Protein 5GLX (pdb70)

CATH classification: 2.40.40.10

Organism: Thermothielavioides terrestris (strain ATCC 38088 / NRRL 8126) (NCBI:txid578455)

Sequence (217 aa):
AEFASGSGQSTRYWDCCKPSCAWPGKAAVSQPVYACDANFQRLSDFNVQSGCNGGSAYSCADQTPWAVNDNLAYGFAATSIAGGSESSWCCACYALTFTSGPVAGKTMVVQSTSTGGDLGSNQFDIAMPGGGVGIFNGCSSQFGGLPGAQYGGISSRDQCDSFPAPLKPGCQWRFDWFQNADNPTFTFQQVQCPAEIVARSGCKRNDDSSFPVFTPS

Nearest PDB structures (foldseek):
  5gm9-assembly1_A  TM=9.900E-01  e=5.721E-46  Thermothielavioides terrestris NRRL 8126
  6mvi-assembly1_A  TM=9.821E-01  e=1.520E-41  Neurospora crassa OR74A
  1oa9-assembly1_A  TM=9.760E-01  e=6.007E-40  Melanocarpus albomyces
  4eng-assembly1_A  TM=9.854E-01  e=1.888E-39  Mycothermus thermophilus
  3eng-assembly1_A  TM=9.739E-01  e=3.249E-39  Mycothermus thermophilus

Solvent-accessible surface area: 9010 Å² total; per-residue (Å²): 134,138,111,38,81,31,77,18,56,1,30,40,38,6,25,0,21,11,10,23,3,0,64,60,84,64,20,63,33,72,45,17,0,49,3,2,41,40,123,31,123,107,35,108,78,42,94,30,114,7,5,41,119,80,23,65,0,10,12,0,12,63,6,14,6,69,53,60,54,115,66,5,0,18,0,2,0,4,10,2,104,80,49,26,66,35,63,59,13,1,0,0,0,10,10,0,53,3,77,41,46,77,0,55,49,31,8,0,0,0,0,0,6,11,27,17,69,142,20,37,71,52,39,7,24,0,6,1,0,2,0,6,19,14,127,116,74,2,0,61,70,13,58,65,23,26,59,41,62,95,153,19,10,3,96,42,102,94,51,0,99,86,12,40,71,67,0,77,83,0,0,33,13,5,35,70,21,2,84,60,2,107,56,1,53,2,62,15,100,8,3,53,12,14,80,88,0,30,68,88,0,15,0,84,16,104,56,3,99,72,12,55,115,38,89,96,116

Radius of gyration: 15.67 Å; Cα contacts (8 Å, |Δi|>4): 562; cha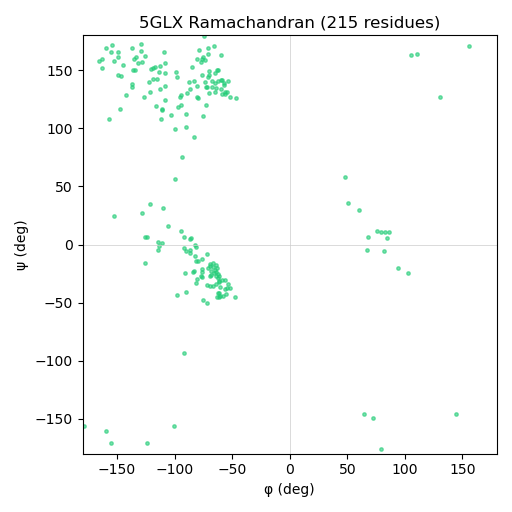ins: 1; bounding box: 39×38×38 Å

B-factor: mean 17.2, std 7.64, range [8.71, 62.22]

Foldseek 3Di:
DLKDWWKEWEAAAAQFWDAPQLAPPQAQKPHGFWWAFLLLHTDPDSPFDILLVVTGTTHHLLQFKDDPDLQEIEHAWAAEVLQDGSHSAAQWKKWWQFCDFPNHRGIYIYHHRHYDHPADNRYIHTYAVQQASAPGRSVCRSPNGAAAHNHRGDDDLVSLVVDSVSRSVRNNCCCPSVVVGHTTMTIMITAQDDPVNCVNGVIHHPCRVVGHDDDGD

Secondary structure (DSSP, 8-state):
--S-EEEEEEEEE---BPPGGGSTTSSSBSSPPP-B-TTSPBPS-S-PPBGGGTSSBB--TTSS-EESSSSEEEEEEEEESTT--HHHHTT-EEEEEE-SSTTTT-EEEEEEEEEETT--TTEEEEE-TTS--TT--HHHHHHS---SBTTTB-S-GGGGGGS-GGGHHHHHHHHTTTTT--S-EEEEEEEPPPHHHHHHH---BTTGGGSPPP---

Structure (mmCIF, N/CA/C/O backbone):
data_5GLX
#
_entry.id   5GLX
#
_cell.length_a   36.283
_cell.length_b   58.868
_cell.length_c   38.380
_cell.angle_alpha   90.000
_cell.angle_beta   115.010
_cell.angle_gamma   90.000
#
_symmetry.space_group_name_H-M   'P 1 21 1'
#
loop_
_entity.id
_entity.type
_entity.pdbx_description
1 polymer 'Glycoside hydrolase family 45 protein'
2 water water
#
loop_
_atom_site.group_PDB
_atom_site.id
_atom_site.type_symbol
_atom_site.label_atom_id
_atom_site.label_alt_id
_atom_site.label_comp_id
_atom_site.label_asym_id
_atom_site.label_entity_id
_atom_site.label_seq_id
_atom_site.pdbx_PDB_ins_code
_atom_site.Cartn_x
_atom_site.Cartn_y
_atom_site.Cartn_z
_atom_site.occupancy
_atom_site.B_iso_or_equiv
_atom_site.auth_seq_id
_atom_site.auth_comp_id
_atom_site.auth_asym_id
_atom_site.auth_atom_id
_atom_site.pdbx_PDB_model_num
ATOM 1 N N . ALA A 1 1 ? 8.123 23.327 2.932 1.00 33.45 -2 ALA A N 1
ATOM 2 C CA . ALA A 1 1 ? 6.859 22.970 3.679 1.00 35.78 -2 ALA A CA 1
ATOM 3 C C . ALA A 1 1 ? 6.804 21.470 4.038 1.00 32.66 -2 ALA A C 1
ATOM 4 O O . ALA A 1 1 ? 7.208 20.638 3.247 1.00 33.37 -2 ALA A O 1
ATOM 6 N N . GLU A 1 2 ? 6.194 21.119 5.170 1.00 27.69 -1 GLU A N 1
ATOM 7 C CA . GLU A 1 2 ? 6.177 19.723 5.616 1.00 26.52 -1 GLU A CA 1
ATOM 8 C C . GLU A 1 2 ? 5.153 18.913 4.793 1.00 22.59 -1 GLU A C 1
ATOM 9 O O . GLU A 1 2 ? 5.338 17.700 4.571 1.00 27.20 -1 GLU A O 1
ATOM 15 N N . PHE A 1 3 ? 4.169 19.626 4.226 1.00 18.45 0 PHE A N 1
ATOM 16 C CA . PHE A 1 3 ? 3.059 19.003 3.484 1.00 18.99 0 PHE A CA 1
ATOM 17 C C . PHE A 1 3 ? 3.214 19.261 1.999 1.00 18.79 0 PHE A C 1
ATOM 18 O O . PHE A 1 3 ? 3.167 20.404 1.577 1.00 23.24 0 PHE A O 1
ATOM 26 N N . ALA A 1 4 ? 3.228 18.210 1.196 1.00 15.50 1 ALA A N 1
ATOM 27 C CA . ALA A 1 4 ? 3.220 18.363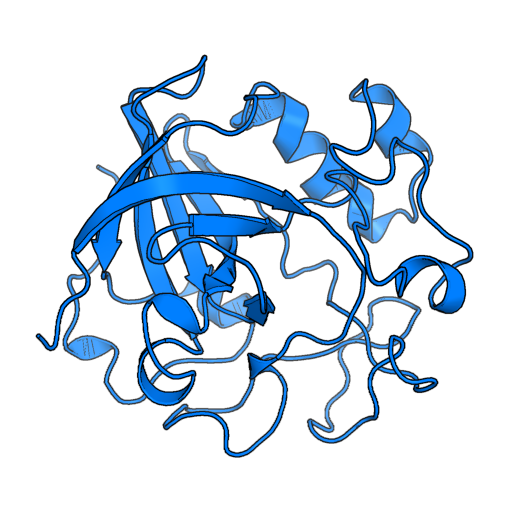 -0.259 1.00 15.10 1 ALA A CA 1
ATOM 28 C C . ALA A 1 4 ? 1.790 18.570 -0.749 1.00 14.64 1 ALA A C 1
ATOM 29 O O . ALA A 1 4 ? 0.840 17.941 -0.254 1.00 14.92 1 ALA A O 1
ATOM 31 N N . SER A 1 5 ? 1.617 19.459 -1.727 1.00 13.90 2 SER A N 1
ATOM 32 C CA . SER A 1 5 ? 0.285 19.812 -2.201 1.00 15.86 2 SER A CA 1
ATOM 33 C C . SER A 1 5 ? 0.440 20.480 -3.545 1.00 15.62 2 SER A C 1
ATOM 34 O O . SER A 1 5 ? 1.476 21.130 -3.801 1.00 15.71 2 SER A O 1
ATOM 37 N N . GLY A 1 6 ? -0.585 20.368 -4.381 1.00 12.34 3 GLY A N 1
ATOM 38 C CA . GLY A 1 6 ? -0.687 21.209 -5.566 1.00 13.52 3 GLY A CA 1
ATOM 39 C C . GLY A 1 6 ? -1.296 20.478 -6.716 1.00 13.54 3 GLY A C 1
ATOM 40 O O . GLY A 1 6 ? -2.212 19.683 -6.528 1.00 13.69 3 GLY A O 1
ATOM 41 N N . SER A 1 7 ? -0.833 20.811 -7.924 1.00 12.86 4 SER A N 1
ATOM 42 C CA . SER A 1 7 ? -1.335 20.226 -9.156 1.00 13.29 4 SER A CA 1
ATOM 43 C C . SER A 1 7 ? -0.189 19.477 -9.811 1.00 12.85 4 SER A C 1
ATOM 44 O O . SER A 1 7 ? 0.964 19.884 -9.713 1.00 13.68 4 SER A O 1
ATOM 47 N N . GLY A 1 8 ? -0.510 18.456 -10.584 1.00 11.51 5 GLY A N 1
ATOM 48 C CA . GLY A 1 8 ? 0.499 17.684 -11.276 1.00 12.64 5 GLY A CA 1
ATOM 49 C C . GLY A 1 8 ? -0.066 16.914 -12.435 1.00 11.01 5 GLY A C 1
ATOM 50 O O . GLY A 1 8 ? -1.183 17.122 -12.871 1.00 10.69 5 GLY A O 1
ATOM 51 N N . GLN A 1 9 ? 0.688 15.915 -12.831 1.00 10.91 6 GLN A N 1
ATOM 52 C CA . GLN A 1 9 ? 0.344 15.091 -13.962 1.00 11.91 6 GLN A CA 1
ATOM 53 C C . GLN A 1 9 ? 0.888 13.687 -13.707 1.00 12.30 6 GLN A C 1
ATOM 54 O O . GLN A 1 9 ? 1.891 13.506 -13.034 1.00 10.75 6 GLN A O 1
ATOM 60 N N . SER A 1 10 ? 0.147 12.692 -14.179 1.00 11.49 7 SER A N 1
ATOM 61 C CA . SER A 1 10 ? 0.549 11.296 -14.028 1.00 11.00 7 SER A CA 1
ATOM 62 C C . SER A 1 10 ? 0.988 10.720 -15.339 1.00 12.77 7 SER A C 1
ATOM 63 O O . SER A 1 10 ? 0.442 11.045 -16.399 1.00 11.88 7 SER A O 1
ATOM 66 N N . THR A 1 11 ? 1.934 9.798 -15.265 1.00 11.91 8 THR A N 1
ATOM 67 C CA . THR A 1 11 ? 2.216 8.896 -16.362 1.00 12.10 8 THR A CA 1
ATOM 68 C C . THR A 1 11 ? 2.094 7.462 -15.864 1.00 11.90 8 THR A C 1
ATOM 69 O O . THR A 1 11 ? 1.557 7.217 -14.755 1.00 11.14 8 THR A O 1
ATOM 73 N N . ARG A 1 12 ? 2.507 6.493 -16.679 1.00 10.80 9 ARG A N 1
ATOM 74 C CA . ARG A 1 12 ? 2.397 5.095 -16.304 1.00 9.85 9 ARG A CA 1
ATOM 75 C C . ARG A 1 12 ? 3.667 4.351 -16.644 1.00 11.49 9 ARG A C 1
ATOM 76 O O . ARG A 1 12 ? 4.307 4.664 -17.649 1.00 11.31 9 ARG A O 1
ATOM 84 N N . TYR A 1 13 ? 3.995 3.308 -15.874 1.00 9.95 10 TYR A N 1
ATOM 85 C CA . TYR A 1 13 ? 5.205 2.525 -16.157 1.00 10.63 10 TYR A CA 1
ATOM 86 C C . TYR A 1 13 ? 5.165 1.196 -15.463 1.00 10.15 10 TYR A C 1
ATOM 87 O O . TYR A 1 13 ? 4.481 1.006 -14.451 1.00 10.32 10 TYR A O 1
ATOM 96 N N . TRP A 1 14 ? 5.970 0.275 -15.985 1.00 10.30 11 TRP A N 1
ATOM 97 C CA . TRP A 1 14 ? 6.395 -0.888 -15.208 1.00 9.39 11 TRP A CA 1
ATOM 98 C C . TRP A 1 14 ? 7.676 -1.373 -15.851 1.00 10.15 11 TRP A C 1
ATOM 99 O O . TRP A 1 14 ? 7.643 -1.891 -16.965 1.00 11.64 11 TRP A O 1
ATOM 110 N N . ASP A 1 15 ? 8.797 -1.155 -15.158 1.00 10.61 12 ASP A N 1
ATOM 111 C CA . ASP A 1 15 ? 10.114 -1.500 -15.704 1.00 11.71 12 ASP A CA 1
ATOM 112 C C . ASP A 1 15 ? 10.785 -2.646 -15.001 1.00 11.21 12 ASP A C 1
ATOM 113 O O . ASP A 1 15 ? 11.904 -3.016 -15.363 1.00 11.24 12 ASP A O 1
ATOM 118 N N . CYS A 1 16 ? 10.107 -3.216 -14.012 1.00 10.24 13 CYS A N 1
ATOM 119 C CA . CYS A 1 16 ? 10.599 -4.327 -13.200 1.00 10.97 13 CYS A CA 1
ATOM 120 C C . CYS A 1 16 ? 11.775 -4.046 -12.284 1.00 10.71 13 CYS A C 1
ATOM 121 O O . CYS A 1 16 ? 12.143 -4.890 -11.499 1.00 11.72 13 CYS A O 1
ATOM 124 N N . CYS A 1 17 ? 12.346 -2.859 -12.332 1.00 11.68 14 CYS A N 1
ATOM 125 C CA . CYS A 1 17 ? 13.483 -2.572 -11.505 1.00 12.34 14 CYS A CA 1
ATOM 126 C C . CYS A 1 17 ? 13.128 -2.599 -10.020 1.00 11.83 14 CYS A C 1
ATOM 127 O O . CYS A 1 17 ? 12.029 -2.215 -9.612 1.00 12.25 14 CYS A O 1
ATOM 130 N N . LYS A 1 18 ? 14.097 -3.005 -9.197 1.00 10.97 15 LYS A N 1
ATOM 131 C CA . LYS A 1 18 ? 13.988 -2.814 -7.754 1.00 10.93 15 LYS A CA 1
ATOM 132 C C . LYS A 1 18 ? 13.654 -1.334 -7.472 1.00 9.98 15 LYS A C 1
ATOM 133 O O . LYS A 1 18 ? 14.363 -0.438 -7.911 1.00 11.13 15 LYS A O 1
ATOM 139 N N . PRO A 1 19 ? 12.585 -1.084 -6.698 1.00 10.87 16 PRO A N 1
ATOM 140 C CA . PRO A 1 19 ? 12.255 0.318 -6.427 1.00 11.35 16 PRO A CA 1
ATOM 141 C C . PRO A 1 19 ? 13.361 1.029 -5.651 1.00 11.50 16 PRO A C 1
ATOM 142 O O . PRO A 1 19 ? 13.975 0.432 -4.762 1.00 10.88 16 PRO A O 1
ATOM 146 N N . SER A 1 20 ? 13.505 2.347 -5.854 1.00 10.83 17 SER A N 1
ATOM 147 C CA . SER A 1 20 ? 14.569 3.088 -5.156 1.00 12.12 17 SER A CA 1
ATOM 148 C C . SER A 1 20 ? 14.407 3.051 -3.632 1.00 10.98 17 SER A C 1
ATOM 149 O O . SER A 1 20 ? 15.410 3.018 -2.886 1.00 12.94 17 SER A O 1
ATOM 152 N N . CYS A 1 21 ? 13.168 3.006 -3.153 1.00 9.85 18 CYS A N 1
ATOM 153 C CA . CYS A 1 21 ? 12.902 3.037 -1.709 1.00 10.55 18 CYS A CA 1
ATOM 154 C C . CYS A 1 21 ? 12.948 1.658 -1.063 1.00 10.29 18 CYS A C 1
ATOM 155 O O . CYS A 1 21 ? 12.678 1.507 0.137 1.00 10.38 18 CYS A O 1
ATOM 158 N N . ALA A 1 22 ? 13.306 0.659 -1.867 1.00 10.10 19 ALA A N 1
ATOM 159 C CA . ALA A 1 22 ? 13.566 -0.695 -1.390 1.00 10.35 19 ALA A CA 1
ATOM 160 C C . ALA A 1 22 ? 14.984 -0.897 -0.825 1.00 10.94 19 ALA A C 1
ATOM 161 O O . ALA A 1 22 ? 15.312 -1.992 -0.338 1.00 11.47 19 ALA A O 1
ATOM 163 N N . TRP A 1 23 ? 15.804 0.150 -0.847 1.00 11.68 20 TRP A N 1
ATOM 164 C CA . TRP A 1 23 ? 17.166 0.088 -0.289 1.00 12.01 20 TRP A CA 1
ATOM 165 C C . TRP A 1 23 ? 17.198 0.677 1.105 1.00 12.18 20 TRP A C 1
ATOM 166 O O . TRP A 1 23 ? 16.468 1.610 1.400 1.00 13.87 20 TRP A O 1
ATOM 177 N N . PRO A 1 24 ? 18.085 0.145 1.963 1.00 12.82 21 PRO A N 1
ATOM 178 C CA . PRO A 1 24 ? 18.310 0.740 3.284 1.00 15.83 21 PRO A CA 1
ATOM 179 C C . PRO A 1 24 ? 18.854 2.169 3.236 1.00 16.36 21 PRO A C 1
ATOM 180 O O . PRO A 1 24 ? 19.555 2.569 2.303 1.00 16.29 21 PRO A O 1
ATOM 184 N N . GLY A 1 25 ? 18.522 2.953 4.243 1.00 16.97 22 GLY A N 1
ATOM 185 C CA . GLY A 1 25 ? 19.123 4.263 4.433 1.00 18.89 22 GLY A CA 1
ATOM 186 C C . GLY A 1 25 ? 18.593 5.400 3.583 1.00 20.59 22 GLY A C 1
ATOM 187 O O . GLY A 1 25 ? 19.166 6.501 3.589 1.00 23.46 22 GLY A O 1
ATOM 188 N N . LYS A 1 26 ? 17.487 5.189 2.885 1.00 17.94 23 LYS A N 1
ATOM 189 C CA . LYS A 1 26 ? 16.946 6.231 2.002 1.00 17.86 23 LYS A CA 1
ATOM 190 C C . LYS A 1 26 ? 16.121 7.256 2.797 1.00 20.67 23 LYS A C 1
ATOM 191 O O . LYS A 1 26 ? 16.032 8.419 2.408 1.00 21.31 23 LYS A O 1
ATOM 197 N N . ALA A 1 27 ? 15.450 6.810 3.859 1.00 15.75 24 ALA A N 1
ATOM 198 C CA . ALA A 1 27 ? 14.544 7.661 4.619 1.00 16.66 24 ALA A CA 1
ATOM 199 C C . ALA A 1 27 ? 14.347 7.057 6.013 1.00 14.85 24 ALA A C 1
ATOM 200 O O . ALA A 1 27 ? 14.670 5.888 6.229 1.00 15.14 24 ALA A O 1
ATOM 202 N N . ALA A 1 28 ? 13.730 7.840 6.899 1.00 13.95 25 ALA A N 1
ATOM 203 C CA . ALA A 1 28 ? 13.376 7.402 8.226 1.00 13.17 25 ALA A CA 1
ATOM 204 C C . ALA A 1 28 ? 12.052 6.636 8.163 1.00 13.06 25 ALA A C 1
ATOM 205 O O . ALA A 1 28 ? 10.967 7.220 8.188 1.00 12.85 25 ALA A O 1
ATOM 207 N N . VAL A 1 29 ? 12.176 5.321 8.012 1.00 12.33 26 VAL A N 1
ATOM 208 C CA . VAL A 1 29 ? 11.060 4.421 7.765 1.00 11.09 26 VAL A CA 1
ATOM 209 C C . VAL A 1 29 ? 11.158 3.198 8.673 1.00 13.24 26 VAL A C 1
ATOM 210 O O . VAL A 1 29 ? 12.265 2.843 9.175 1.00 13.72 26 VAL A O 1
ATOM 214 N N . SER A 1 30 ? 10.058 2.492 8.837 1.00 12.21 27 SER A N 1
ATOM 215 C CA . SER A 1 30 ? 10.044 1.269 9.640 1.00 12.22 27 SER A CA 1
ATOM 216 C C . SER A 1 30 ? 10.964 0.210 9.049 1.00 13.63 27 SER A C 1
ATOM 217 O O . SER A 1 30 ? 11.665 -0.501 9.770 1.00 13.73 27 SER A O 1
ATOM 220 N N . GLN A 1 31 ? 10.935 0.090 7.717 1.00 11.59 28 GLN A N 1
ATOM 221 C CA . GLN A 1 31 ? 11.798 -0.795 6.944 1.00 11.78 28 GLN A CA 1
ATOM 222 C C . GLN A 1 31 ? 11.656 -0.336 5.502 1.00 11.06 28 GLN A C 1
ATOM 223 O O . GLN A 1 31 ? 10.686 0.345 5.180 1.00 10.86 28 GLN A O 1
ATOM 229 N N . PRO A 1 32 ? 12.642 -0.650 4.661 1.00 10.61 29 PRO A N 1
ATOM 230 C CA . PRO A 1 32 ? 12.485 -0.285 3.243 1.00 10.94 29 PRO A CA 1
ATOM 231 C C . PRO A 1 32 ? 11.353 -1.059 2.587 1.00 10.66 29 PRO A C 1
ATOM 232 O O . PRO A 1 32 ? 10.842 -2.030 3.140 1.00 11.00 29 PRO A O 1
ATOM 236 N N . VAL A 1 33 ? 11.013 -0.662 1.369 1.00 10.02 30 VAL A N 1
ATOM 237 C CA . VAL A 1 33 ? 10.049 -1.385 0.555 1.00 9.57 30 VAL A CA 1
ATOM 238 C C . VAL A 1 33 ? 10.566 -2.803 0.248 1.00 10.14 30 VAL A C 1
ATOM 239 O O . VAL A 1 33 ? 11.748 -2.972 -0.054 1.00 10.60 30 VAL A O 1
ATOM 243 N N . TYR A 1 34 ? 9.695 -3.808 0.268 1.00 10.02 31 TYR A N 1
ATOM 244 C CA . TYR A 1 34 ? 10.079 -5.153 -0.168 1.00 10.60 31 TYR A CA 1
ATOM 245 C C . TYR A 1 34 ? 10.413 -5.172 -1.647 1.00 10.04 31 TYR A C 1
ATOM 246 O O . TYR A 1 34 ? 9.714 -4.574 -2.463 1.00 10.71 31 TYR A O 1
ATOM 255 N N . ALA A 1 35 ? 11.477 -5.900 -1.996 1.00 10.50 32 ALA A N 1
ATOM 256 C CA . ALA A 1 35 ? 11.720 -6.350 -3.361 1.00 10.46 32 ALA A CA 1
ATOM 257 C C . ALA A 1 35 ? 11.525 -7.837 -3.476 1.00 10.93 32 ALA A C 1
ATOM 258 O O . ALA A 1 35 ? 11.332 -8.518 -2.483 1.00 12.84 32 ALA A O 1
ATOM 260 N N . CYS A 1 36 ? 11.437 -8.287 -4.715 1.00 9.98 33 CYS A N 1
ATOM 261 C CA . CYS A 1 36 ? 11.092 -9.668 -5.037 1.00 11.34 33 CYS A CA 1
ATOM 262 C C . CYS A 1 36 ? 12.109 -10.296 -5.991 1.00 11.62 33 CYS A C 1
ATOM 263 O O . CYS A 1 36 ? 12.814 -9.596 -6.729 1.00 11.24 33 CYS A O 1
ATOM 266 N N . ASP A 1 37 ? 12.188 -11.610 -5.984 1.00 10.21 34 ASP A N 1
ATOM 267 C CA . ASP A 1 37 ? 12.954 -12.329 -6.985 1.00 11.58 34 ASP A CA 1
ATOM 268 C C . ASP A 1 37 ? 12.245 -12.354 -8.331 1.00 11.96 34 ASP A C 1
ATOM 269 O O . ASP A 1 37 ? 11.176 -11.802 -8.493 1.00 10.86 34 ASP A O 1
ATOM 274 N N . ALA A 1 38 ? 12.868 -12.984 -9.317 1.00 11.15 35 ALA A N 1
ATOM 275 C CA . ALA A 1 38 ? 12.307 -12.958 -10.639 1.00 10.39 35 ALA A CA 1
ATOM 276 C C . ALA A 1 38 ? 10.938 -13.653 -10.752 1.00 12.16 35 ALA A C 1
ATOM 277 O O . ALA A 1 38 ? 10.205 -13.405 -11.694 1.00 13.64 35 ALA A O 1
ATOM 279 N N . ASN A 1 39 ? 10.669 -14.573 -9.827 1.00 12.24 36 ASN A N 1
ATOM 280 C CA . ASN A 1 39 ? 9.381 -15.272 -9.731 1.00 12.99 36 ASN A CA 1
ATOM 281 C C . ASN A 1 39 ? 8.343 -14.497 -8.925 1.00 12.51 36 ASN A C 1
ATOM 282 O O . ASN A 1 39 ? 7.226 -15.001 -8.682 1.00 13.62 36 ASN A O 1
ATOM 287 N N . PHE A 1 40 ? 8.675 -13.271 -8.522 1.00 11.31 37 PHE A N 1
ATOM 288 C CA . PHE A 1 40 ? 7.773 -12.369 -7.781 1.00 11.49 37 PHE A CA 1
ATOM 289 C C . PHE A 1 40 ? 7.620 -12.749 -6.297 1.00 11.99 37 PHE A C 1
ATOM 290 O O . PHE A 1 40 ? 6.730 -12.246 -5.612 1.00 11.52 37 PHE A O 1
ATOM 298 N N . GLN A 1 41 ? 8.458 -13.653 -5.814 1.00 12.01 38 GLN A N 1
ATOM 299 C CA . GLN A 1 41 ? 8.485 -13.997 -4.389 1.00 11.70 38 GLN A CA 1
ATOM 300 C C . GLN A 1 41 ? 9.296 -12.949 -3.620 1.00 11.80 38 GLN A C 1
ATOM 301 O O . GLN A 1 41 ? 10.413 -12.605 -3.997 1.00 11.76 38 GLN A O 1
ATOM 307 N N . ARG A 1 42 ? 8.787 -12.533 -2.464 1.00 11.05 39 ARG A N 1
ATOM 308 C CA . ARG A 1 42 ? 9.427 -11.553 -1.616 1.00 13.01 39 ARG A CA 1
ATOM 309 C C . ARG A 1 42 ? 10.822 -11.988 -1.151 1.00 12.97 39 ARG A C 1
ATOM 310 O O . ARG A 1 42 ? 11.058 -13.174 -0.785 1.00 14.05 39 ARG A O 1
ATOM 318 N N . LEU A 1 43 ? 11.774 -11.081 -1.242 1.00 14.26 40 LEU A N 1
ATOM 319 C CA . LEU A 1 43 ? 13.119 -11.238 -0.674 1.00 15.61 40 LEU A CA 1
ATOM 320 C C . LEU A 1 43 ? 13.067 -10.730 0.783 1.00 18.32 40 LEU A C 1
ATOM 321 O O . LEU A 1 43 ? 12.483 -9.678 1.064 1.00 21.54 40 LEU A O 1
ATOM 326 N N . SER A 1 44 ? 13.741 -11.433 1.679 1.00 22.39 41 SER A N 1
ATOM 327 C CA . SER A 1 44 ? 13.815 -10.963 3.067 1.00 23.64 41 SER A CA 1
ATOM 328 C C . SER A 1 44 ? 14.952 -9.929 3.255 1.00 26.51 41 SER A C 1
ATOM 329 O O . SER A 1 44 ? 14.859 -9.060 4.132 1.00 31.20 41 SER A O 1
ATOM 332 N N . ASP A 1 45 ? 15.956 -9.979 2.370 1.00 21.27 42 ASP A N 1
ATOM 333 C CA . ASP A 1 45 ? 17.149 -9.118 2.392 1.00 22.93 42 ASP A CA 1
ATOM 334 C C . ASP A 1 45 ? 16.784 -7.828 1.613 1.00 20.90 42 ASP A C 1
ATOM 335 O O . ASP A 1 45 ? 16.073 -7.890 0.596 1.00 22.43 42 ASP A O 1
ATOM 340 N N . PHE A 1 46 ? 17.125 -6.667 2.166 1.00 17.01 43 PHE A N 1
ATOM 341 C CA . PHE A 1 46 ? 16.909 -5.386 1.482 1.00 15.11 43 PHE A CA 1
ATOM 342 C C . PHE A 1 46 ? 18.087 -4.904 0.660 1.00 14.16 43 PHE A C 1
ATOM 343 O O . PHE A 1 46 ? 17.995 -3.874 -0.012 1.00 15.60 43 PHE A O 1
ATOM 351 N N . ASN A 1 47 ? 19.199 -5.634 0.679 1.00 14.71 44 ASN A N 1
ATOM 352 C CA . ASN A 1 47 ? 20.403 -5.198 -0.017 1.00 17.73 44 ASN A CA 1
ATOM 353 C C . ASN A 1 47 ? 20.708 -5.958 -1.288 1.00 17.52 44 ASN A C 1
ATOM 354 O O . ASN A 1 47 ? 21.813 -5.903 -1.783 1.00 19.48 44 ASN A O 1
ATOM 359 N N . VAL A 1 48 ? 19.746 -6.697 -1.820 1.00 16.63 45 VAL A N 1
ATOM 360 C CA . VAL A 1 48 ? 19.999 -7.506 -3.020 1.00 14.76 45 VAL A CA 1
ATOM 361 C C . VAL A 1 48 ? 20.109 -6.564 -4.227 1.00 14.79 45 VAL A C 1
ATOM 362 O O . VAL A 1 48 ? 19.305 -5.630 -4.393 1.00 15.15 45 VAL A O 1
ATOM 366 N N . GLN A 1 49 ? 21.101 -6.794 -5.087 1.00 16.19 46 GLN A N 1
ATOM 367 C CA . GLN A 1 49 ? 21.306 -5.970 -6.267 1.00 15.94 46 GLN A CA 1
ATOM 368 C C . GLN A 1 49 ? 20.078 -5.982 -7.191 1.00 14.54 46 GLN A C 1
ATOM 369 O O . GLN A 1 49 ? 19.425 -7.021 -7.373 1.00 14.58 46 GLN A O 1
ATOM 375 N N . SER A 1 50 ? 19.788 -4.827 -7.766 1.00 13.78 47 SER A N 1
ATOM 376 C CA . SER A 1 50 ? 18.677 -4.670 -8.691 1.00 14.33 47 SER A CA 1
ATOM 377 C C . SER A 1 50 ? 18.900 -5.404 -9.973 1.00 16.90 47 SER A C 1
ATOM 378 O O . SER A 1 50 ? 19.979 -5.314 -10.568 1.00 15.93 47 SER A O 1
ATOM 381 N N . GLY A 1 51 ? 17.844 -6.008 -10.499 1.00 15.20 48 GLY A N 1
ATOM 382 C CA . GLY A 1 51 ? 17.899 -6.628 -11.803 1.00 17.84 48 GLY A CA 1
ATOM 383 C C . GLY A 1 51 ? 18.175 -5.666 -12.941 1.00 20.64 48 GLY A C 1
ATOM 384 O O . GLY A 1 51 ? 18.616 -6.100 -14.009 1.00 28.21 48 GLY A O 1
ATOM 385 N N . CYS A 1 52 ? 17.927 -4.372 -12.734 1.00 19.50 49 CYS A N 1
ATOM 386 C CA . CYS A 1 52 ? 18.264 -3.332 -13.732 1.00 22.09 49 CYS A CA 1
ATOM 387 C C . CYS A 1 52 ? 19.762 -3.002 -13.770 1.00 24.93 49 CYS A C 1
ATOM 388 O O . CYS A 1 52 ? 20.211 -2.285 -14.666 1.00 30.91 49 CYS A O 1
ATOM 391 N N . ASN A 1 53 ? 20.513 -3.473 -12.775 1.00 21.56 50 ASN A N 1
ATOM 392 C CA . ASN A 1 53 ? 21.994 -3.306 -12.740 1.00 26.20 50 ASN A CA 1
ATOM 393 C C . ASN A 1 53 ? 22.680 -4.656 -12.678 1.00 21.90 50 ASN A C 1
ATOM 394 O O . ASN A 1 53 ? 23.700 -4.820 -11.995 1.00 25.41 50 ASN A O 1
ATOM 399 N N . GLY A 1 54 ? 22.109 -5.652 -13.335 1.00 21.77 51 GLY A N 1
ATOM 400 C CA . GLY A 1 54 ? 22.741 -6.954 -13.422 1.00 20.76 51 GLY A CA 1
ATOM 401 C C . GLY A 1 54 ? 22.529 -7.873 -12.231 1.00 22.59 51 GLY A C 1
ATOM 402 O O . GLY A 1 54 ? 23.080 -8.969 -12.214 1.00 23.43 51 GLY A O 1
ATOM 403 N N . GLY A 1 55 ? 21.613 -7.512 -11.316 1.00 18.86 52 GLY A N 1
ATOM 404 C CA . GLY A 1 55 ? 21.308 -8.317 -10.143 1.00 18.46 52 GLY A CA 1
ATOM 405 C C . GLY A 1 55 ? 20.040 -9.161 -10.235 1.00 16.73 52 GLY A C 1
ATOM 406 O O . GLY A 1 55 ? 19.621 -9.530 -11.316 1.00 20.73 52 GLY A O 1
ATOM 407 N N . SER A 1 56 ? 19.488 -9.496 -9.074 1.00 14.84 53 SER A N 1
ATOM 408 C CA . SER A 1 56 ? 18.430 -10.506 -8.961 1.00 15.78 53 SER A CA 1
ATOM 409 C C . SER A 1 56 ? 17.157 -10.001 -8.241 1.00 12.55 53 SER A C 1
ATOM 410 O O . SER A 1 56 ? 16.232 -10.774 -8.008 1.00 13.75 53 SER A O 1
ATOM 413 N N . ALA A 1 57 ? 17.095 -8.701 -7.928 1.00 11.71 54 ALA A N 1
ATOM 414 C CA . ALA A 1 57 ? 15.946 -8.108 -7.225 1.00 11.69 54 ALA A CA 1
ATOM 415 C C . ALA A 1 57 ? 15.127 -7.221 -8.155 1.00 11.51 54 ALA A C 1
ATOM 416 O O . ALA A 1 57 ? 15.642 -6.383 -8.907 1.00 12.06 54 ALA A O 1
ATOM 418 N N . TYR A 1 58 ? 13.802 -7.368 -8.050 1.00 10.15 55 TYR A N 1
ATOM 419 C CA . TYR A 1 58 ? 12.839 -6.755 -8.963 1.00 10.27 55 TYR A CA 1
ATOM 420 C C . TYR A 1 58 ? 11.664 -6.180 -8.193 1.00 10.65 55 TYR A C 1
ATOM 421 O O . TYR A 1 58 ? 11.465 -6.473 -7.003 1.00 11.49 55 TYR A O 1
ATOM 430 N N . SER A 1 59 ? 10.826 -5.402 -8.877 1.00 10.18 56 SER A N 1
ATOM 431 C CA . SER A 1 59 ? 9.557 -4.957 -8.298 1.00 10.98 56 SER A CA 1
ATOM 432 C C . SER A 1 59 ? 8.576 -6.104 -8.095 1.00 11.55 56 SER A C 1
ATOM 433 O O . SER A 1 59 ? 8.402 -6.950 -8.970 1.00 12.87 56 SER A O 1
ATOM 436 N N . CYS A 1 60 ? 7.931 -6.123 -6.936 1.00 11.37 57 CYS A N 1
ATOM 437 C CA . CYS A 1 60 ? 6.939 -7.117 -6.565 1.00 11.77 57 CYS A CA 1
ATOM 438 C C . CYS A 1 60 ? 5.625 -6.919 -7.298 1.00 10.84 57 CYS A C 1
ATOM 439 O O . CYS A 1 60 ? 5.133 -5.794 -7.433 1.00 12.17 57 CYS A O 1
ATOM 442 N N . ALA A 1 61 ? 5.018 -8.026 -7.708 1.00 11.32 58 ALA A N 1
ATOM 443 C CA . ALA A 1 61 ? 3.713 -8.002 -8.337 1.00 11.72 58 ALA A CA 1
ATOM 444 C C . ALA A 1 61 ? 2.580 -7.596 -7.399 1.00 12.78 58 ALA A C 1
ATOM 445 O O . ALA A 1 61 ? 1.513 -7.190 -7.865 1.00 14.13 58 ALA A O 1
ATOM 447 N N . ASP A 1 62 ? 2.770 -7.757 -6.105 1.00 12.88 59 ASP A N 1
ATOM 448 C CA . ASP A 1 62 ? 1.749 -7.325 -5.137 1.00 14.05 59 ASP A CA 1
ATOM 449 C C . ASP A 1 62 ? 1.814 -5.819 -4.838 1.00 12.64 59 ASP A C 1
ATOM 450 O O . ASP A 1 62 ? 0.894 -5.273 -4.192 1.00 14.82 59 ASP A O 1
ATOM 455 N N . GLN A 1 63 ? 2.785 -5.118 -5.428 1.00 11.21 60 GLN A N 1
ATOM 456 C CA . GLN A 1 63 ? 2.863 -3.657 -5.387 1.00 11.00 60 GLN A CA 1
ATOM 457 C C . GLN A 1 63 ? 2.311 -3.102 -6.700 1.00 11.23 60 GLN A C 1
ATOM 458 O O . GLN A 1 63 ? 2.964 -2.381 -7.451 1.00 12.38 60 GLN A O 1
ATOM 464 N N . THR A 1 64 ? 1.066 -3.503 -6.955 1.00 11.07 61 THR A N 1
ATOM 465 C CA . THR A 1 64 ? 0.331 -3.116 -8.156 1.00 11.21 61 THR A CA 1
ATOM 466 C C . THR A 1 64 ? -0.975 -2.510 -7.736 1.00 10.76 61 THR A C 1
ATOM 467 O O . THR A 1 64 ? -1.421 -2.708 -6.616 1.00 12.33 61 THR A O 1
ATOM 471 N N . PRO A 1 65 ? -1.640 -1.761 -8.633 1.00 10.94 62 PRO A N 1
ATOM 472 C CA . PRO A 1 65 ? -2.799 -0.990 -8.213 1.00 10.02 62 PRO A CA 1
ATOM 473 C C . PRO A 1 65 ? -4.048 -1.856 -8.123 1.00 9.82 62 PRO A C 1
ATOM 474 O O . PRO A 1 65 ? -4.152 -2.907 -8.776 1.00 11.58 62 PRO A O 1
ATOM 478 N N . TRP A 1 66 ? -5.024 -1.381 -7.370 1.00 10.02 63 TRP A N 1
ATOM 479 C CA . TRP A 1 66 ? -6.314 -2.025 -7.324 1.00 11.21 63 TRP A CA 1
ATOM 480 C C . TRP A 1 66 ? -7.410 -1.045 -6.987 1.00 12.34 63 TRP A C 1
ATOM 481 O O . TRP A 1 66 ? -7.183 0.004 -6.391 1.00 11.38 63 TRP A O 1
ATOM 492 N N . ALA A 1 67 ? -8.630 -1.422 -7.371 1.00 12.13 64 ALA A N 1
ATOM 493 C CA . ALA A 1 67 ? -9.819 -0.661 -7.059 1.00 13.25 64 ALA A CA 1
ATOM 494 C C . ALA A 1 67 ? -10.262 -0.923 -5.647 1.00 12.64 64 ALA A C 1
ATOM 495 O O . ALA A 1 67 ? -10.481 -2.069 -5.270 1.00 15.13 64 ALA A O 1
ATOM 497 N N . VAL A 1 68 ? -10.420 0.133 -4.875 1.00 12.58 65 VAL A N 1
ATOM 498 C CA . VAL A 1 68 ? -10.921 0.038 -3.520 1.00 14.43 65 VAL A CA 1
ATOM 499 C C . VAL A 1 68 ? -12.432 0.169 -3.535 1.00 15.31 65 VAL A C 1
ATOM 500 O O . VAL A 1 68 ? -13.139 -0.501 -2.730 1.00 16.88 65 VAL A O 1
ATOM 504 N N . ASN A 1 69 ? -12.942 1.068 -4.351 1.00 13.39 66 ASN A N 1
ATOM 505 C CA . ASN A 1 69 ? -14.396 1.178 -4.586 1.00 14.54 66 ASN A CA 1
ATOM 506 C C . ASN A 1 69 ? -14.608 1.810 -5.954 1.00 15.57 66 ASN A C 1
ATOM 507 O O . ASN A 1 69 ? -13.680 1.873 -6.751 1.00 16.05 66 ASN A O 1
ATOM 512 N N . ASP A 1 70 ? -15.831 2.178 -6.296 1.00 14.27 67 ASP A N 1
ATOM 513 C CA . ASP A 1 70 ? -16.088 2.705 -7.608 1.00 15.52 67 ASP A CA 1
ATOM 514 C C . ASP A 1 70 ? -15.282 3.963 -7.945 1.00 15.89 67 ASP A C 1
ATOM 515 O O . ASP A 1 70 ? -15.065 4.270 -9.104 1.00 18.26 67 ASP A O 1
ATOM 520 N N . ASN A 1 71 ? -14.973 4.752 -6.935 1.00 13.39 68 ASN A N 1
ATOM 521 C CA . ASN A 1 71 ? -14.350 6.047 -7.140 1.00 15.28 68 ASN A CA 1
ATOM 522 C C . ASN A 1 71 ? -12.933 6.186 -6.602 1.00 14.44 68 ASN A C 1
ATOM 523 O O . ASN A 1 71 ? -12.326 7.255 -6.715 1.00 14.76 68 ASN A O 1
ATOM 528 N N . LEU A 1 72 ? -12.385 5.116 -6.043 1.00 11.76 69 LEU A N 1
ATOM 529 C CA . LEU A 1 72 ? -11.130 5.156 -5.289 1.00 12.08 69 LEU A CA 1
ATOM 530 C C . LEU A 1 72 ? -10.271 3.970 -5.681 1.00 11.97 69 LEU A C 1
ATOM 531 O O . LEU A 1 72 ? -10.736 2.818 -5.698 1.00 12.44 69 LEU A O 1
ATOM 536 N N . ALA A 1 73 ? -8.970 4.206 -5.898 1.00 11.36 70 ALA A N 1
ATOM 537 C CA . ALA A 1 73 ? -7.986 3.142 -6.122 1.00 10.78 70 ALA A CA 1
ATOM 538 C C . ALA A 1 73 ? -6.796 3.405 -5.220 1.00 11.03 70 ALA A C 1
ATOM 539 O O . ALA A 1 73 ? -6.531 4.557 -4.834 1.00 10.64 70 ALA A O 1
ATOM 541 N N . TYR A 1 74 ? -6.068 2.339 -4.925 1.00 10.07 71 TYR A N 1
ATOM 542 C CA . TYR A 1 74 ? -4.781 2.418 -4.215 1.00 9.81 71 TYR A CA 1
ATOM 543 C C . TYR A 1 74 ? -3.695 1.855 -5.104 1.00 9.64 71 TYR A C 1
ATOM 544 O O . TYR A 1 74 ? -3.931 0.956 -5.922 1.00 10.97 71 TYR A O 1
ATOM 553 N N . GLY A 1 75 ? -2.472 2.345 -4.926 1.00 9.63 72 GLY A N 1
ATOM 554 C CA . GLY A 1 75 ? -1.326 1.808 -5.630 1.00 9.39 72 GLY A CA 1
ATOM 555 C C . GLY A 1 75 ? -0.029 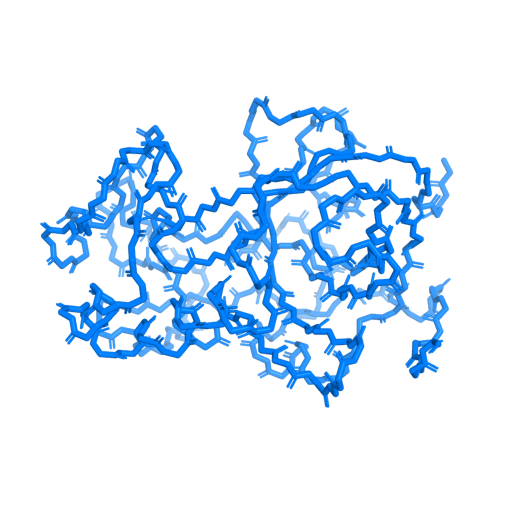2.473 -5.273 1.00 9.08 72 GLY A C 1
ATOM 556 O O . GLY A 1 75 ? 0.114 3.029 -4.175 1.00 9.32 72 GLY A O 1
ATOM 557 N N . PHE A 1 76 ? 0.895 2.373 -6.209 1.00 8.93 73 PHE A N 1
ATOM 558 C CA . PHE A 1 76 ? 2.309 2.697 -6.004 1.00 8.71 73 PHE A CA 1
ATOM 559 C C . PHE A 1 76 ? 2.802 3.532 -7.171 1.00 9.18 73 PHE A C 1
ATOM 560 O O . PHE A 1 76 ? 2.280 3.456 -8.289 1.00 10.75 73 PHE A O 1
ATOM 568 N N . ALA A 1 77 ? 3.776 4.388 -6.906 1.00 9.64 74 ALA A N 1
ATOM 569 C CA . ALA A 1 77 ? 4.299 5.301 -7.923 1.00 10.85 74 ALA A CA 1
ATOM 570 C C . ALA A 1 77 ? 5.762 5.621 -7.724 1.00 9.69 74 ALA A C 1
ATOM 571 O O . ALA A 1 77 ? 6.313 5.495 -6.608 1.00 10.94 74 ALA A O 1
ATOM 573 N N . ALA A 1 78 ? 6.361 6.106 -8.813 1.00 9.75 75 ALA A N 1
ATOM 574 C CA . ALA A 1 78 ? 7.643 6.787 -8.749 1.00 10.47 75 ALA A CA 1
ATOM 575 C C . ALA A 1 78 ? 7.398 8.273 -8.747 1.00 10.97 75 ALA A C 1
ATOM 576 O O . ALA A 1 78 ? 6.516 8.780 -9.467 1.00 11.60 75 ALA A O 1
ATOM 578 N N . THR A 1 79 ? 8.233 8.991 -7.996 1.00 11.58 76 THR A N 1
ATOM 579 C CA . THR A 1 79 ? 8.184 10.456 -7.955 1.00 12.79 76 THR A CA 1
ATOM 580 C C . THR A 1 79 ? 9.588 11.039 -8.206 1.00 12.24 76 THR A C 1
ATOM 581 O O . THR A 1 79 ? 10.569 10.313 -8.410 1.00 14.62 76 THR A O 1
ATOM 585 N N . SER A 1 80 ? 9.646 12.361 -8.351 1.00 13.52 77 SER A N 1
ATOM 586 C CA . SER A 1 80 ? 10.797 13.022 -8.923 1.00 16.56 77 SER A CA 1
ATOM 587 C C . SER A 1 80 ? 11.863 13.278 -7.885 1.00 19.25 77 SER A C 1
ATOM 588 O O . SER A 1 80 ? 11.543 13.669 -6.769 1.00 24.68 77 SER A O 1
ATOM 591 N N . ILE A 1 81 ? 13.110 13.346 -8.343 1.00 18.67 78 ILE A N 1
ATOM 592 C CA . ILE A 1 81 ? 14.181 13.974 -7.578 1.00 26.93 78 ILE A CA 1
ATOM 593 C C . ILE A 1 81 ? 14.064 15.497 -7.642 1.00 27.19 78 ILE A C 1
ATOM 594 O O . ILE A 1 81 ? 14.470 16.201 -6.705 1.00 29.45 78 ILE A O 1
ATOM 599 N N . ALA A 1 82 ? 13.485 16.010 -8.730 1.00 22.91 79 ALA A N 1
ATOM 600 C CA . ALA A 1 82 ? 13.268 17.458 -8.876 1.00 28.71 79 ALA A CA 1
ATOM 601 C C . ALA A 1 82 ? 12.363 18.054 -7.793 1.00 31.11 79 ALA A C 1
ATOM 602 O O . ALA A 1 82 ? 12.594 19.184 -7.336 1.00 31.99 79 ALA A O 1
ATOM 604 N N . GLY A 1 83 ? 11.349 17.302 -7.378 1.00 32.00 80 GLY A N 1
ATOM 605 C CA . GLY A 1 83 ? 10.349 17.794 -6.427 1.00 35.87 80 GLY A CA 1
ATOM 606 C C . GLY A 1 83 ? 10.722 17.617 -4.962 1.00 40.49 80 GLY A C 1
ATOM 607 O O . GLY A 1 83 ? 9.976 18.050 -4.081 1.00 43.52 80 GLY A O 1
ATOM 608 N N . GLY A 1 84 ? 11.853 16.962 -4.695 1.00 35.49 81 GLY A N 1
ATOM 609 C CA . GLY A 1 84 ? 12.396 16.848 -3.329 1.00 38.49 81 GLY A CA 1
ATOM 610 C C . GLY A 1 84 ? 13.291 15.625 -3.174 1.00 34.77 81 GLY A C 1
ATOM 611 O O . GLY A 1 84 ? 13.361 14.796 -4.069 1.00 30.62 81 GLY A O 1
ATOM 612 N N . SER A 1 85 ? 13.988 15.516 -2.044 1.00 33.74 82 SER A N 1
ATOM 613 C CA . SER A 1 85 ? 14.907 14.395 -1.813 1.00 38.44 82 SER A CA 1
ATOM 614 C C . SER A 1 85 ? 14.160 13.114 -1.450 1.00 31.69 82 SER A C 1
ATOM 615 O O . SER A 1 85 ? 13.034 13.152 -0.947 1.00 28.02 82 SER A O 1
ATOM 618 N N . GLU A 1 86 ? 14.797 11.969 -1.683 1.00 26.36 83 GLU A N 1
ATOM 619 C CA . GLU A 1 86 ? 14.214 10.706 -1.258 1.00 26.54 83 GLU A CA 1
ATOM 620 C C . GLU A 1 86 ? 13.906 10.639 0.238 1.00 23.65 83 GLU A C 1
ATOM 621 O O . GLU A 1 86 ? 12.935 10.008 0.621 1.00 21.71 83 GLU A O 1
ATOM 627 N N . SER A 1 87 ? 14.660 11.329 1.090 1.00 22.26 84 SER A N 1
ATOM 628 C CA . SER A 1 87 ? 14.317 11.337 2.515 1.00 24.06 84 SER A CA 1
ATOM 629 C C . SER A 1 87 ? 12.937 11.928 2.793 1.00 24.06 84 SER A C 1
ATOM 630 O O . SER A 1 87 ? 12.265 11.511 3.738 1.00 23.04 84 SER A O 1
ATOM 633 N N . SER A 1 88 ? 12.512 12.890 1.969 1.00 23.74 85 SER A N 1
ATOM 634 C CA . SER A 1 88 ? 11.249 13.571 2.151 1.00 26.10 85 SER A CA 1
ATOM 635 C C . SER A 1 88 ? 10.059 12.820 1.570 1.00 26.46 85 SER A C 1
ATOM 636 O O . SER A 1 88 ? 8.906 13.060 1.989 1.00 30.42 85 SER A O 1
ATOM 639 N N . TRP A 1 89 ? 10.299 11.930 0.602 1.00 18.83 86 TRP A N 1
ATOM 640 C CA . TRP A 1 89 ? 9.194 11.282 -0.023 1.00 19.51 86 TRP A CA 1
ATOM 641 C C . TRP A 1 89 ? 9.174 9.773 -0.061 1.00 14.62 86 TRP A C 1
ATOM 642 O O . TRP A 1 89 ? 8.104 9.241 -0.258 1.00 13.57 86 TRP A O 1
ATOM 653 N N . CYS A 1 90 ? 10.285 9.076 0.177 1.00 12.10 87 CYS A N 1
ATOM 654 C CA . CYS A 1 90 ? 10.200 7.623 0.139 1.00 12.88 87 CYS A CA 1
ATOM 655 C C . CYS A 1 90 ? 9.142 7.138 1.115 1.00 11.80 87 CYS A C 1
ATOM 656 O O . CYS A 1 90 ? 9.167 7.471 2.312 1.00 12.64 87 CYS A O 1
ATOM 659 N N . CYS A 1 91 ? 8.248 6.278 0.619 1.00 11.09 88 CYS A N 1
ATOM 660 C CA . CYS A 1 91 ? 7.174 5.684 1.383 1.00 10.14 88 CYS A CA 1
ATOM 661 C C . CYS A 1 91 ? 6.076 6.626 1.845 1.00 10.40 88 CYS A C 1
ATOM 662 O O . CYS A 1 91 ? 5.165 6.206 2.564 1.00 11.01 88 CYS A O 1
ATOM 665 N N . ALA A 1 92 ? 6.128 7.876 1.400 1.00 10.41 89 ALA A N 1
ATOM 666 C CA . ALA A 1 92 ? 5.011 8.793 1.644 1.00 10.68 89 ALA A CA 1
ATOM 667 C C . ALA A 1 92 ? 3.843 8.435 0.741 1.00 10.40 89 ALA A C 1
ATOM 668 O O . ALA A 1 92 ? 4.034 7.862 -0.345 1.00 10.85 89 ALA A O 1
ATOM 670 N N . CYS A 1 93 ? 2.650 8.861 1.133 1.00 10.30 90 CYS A N 1
ATOM 671 C CA . CYS A 1 93 ? 1.454 8.654 0.347 1.00 11.30 90 CYS A CA 1
ATOM 672 C C . CYS A 1 93 ? 0.801 9.981 -0.022 1.00 9.97 90 CYS A C 1
ATOM 673 O O . CYS A 1 93 ? 0.846 10.972 0.710 1.00 10.55 90 CYS A O 1
ATOM 676 N N . TYR A 1 94 ? 0.120 9.947 -1.164 1.00 10.03 91 TYR A N 1
ATOM 677 C CA . TYR A 1 94 ? -0.451 11.120 -1.805 1.00 10.20 91 TYR A CA 1
ATOM 678 C C . TYR A 1 94 ? -1.779 10.735 -2.395 1.00 10.39 91 TYR A C 1
ATOM 679 O O . TYR A 1 94 ? -1.884 9.743 -3.157 1.00 11.56 91 TYR A O 1
ATOM 688 N N . ALA A 1 95 ? -2.807 11.518 -2.074 1.00 10.18 92 ALA A N 1
ATOM 689 C CA . ALA A 1 95 ? -4.117 11.361 -2.677 1.00 9.90 92 ALA A CA 1
ATOM 690 C C . ALA A 1 95 ? -4.230 12.207 -3.928 1.00 10.42 92 ALA A C 1
ATOM 691 O O . ALA A 1 95 ? -4.147 13.452 -3.847 1.00 11.18 92 ALA A O 1
ATOM 693 N N . LEU A 1 96 ? -4.316 11.570 -5.080 1.00 10.32 93 LEU A N 1
ATOM 694 C CA . LEU A 1 96 ? -4.408 12.242 -6.385 1.00 10.40 93 LEU A CA 1
ATOM 695 C C . LEU A 1 96 ? -5.878 12.291 -6.768 1.00 12.25 93 LEU A C 1
ATOM 696 O O . LEU A 1 96 ? -6.517 11.240 -6.904 1.00 14.07 93 LEU A O 1
ATOM 701 N N . THR A 1 97 ? -6.428 13.477 -6.918 1.00 11.10 94 THR A N 1
ATOM 702 C CA . THR A 1 97 ? -7.785 13.616 -7.408 1.00 12.51 94 THR A CA 1
ATOM 703 C C . THR A 1 97 ? -7.689 14.047 -8.871 1.00 10.57 94 THR A C 1
ATOM 704 O O . THR A 1 97 ? -7.197 15.138 -9.197 1.00 11.31 94 THR A O 1
ATOM 708 N N . PHE A 1 98 ? -8.086 13.160 -9.775 1.00 11.33 95 PHE A N 1
ATOM 709 C CA . PHE A 1 98 ? -7.834 13.389 -11.192 1.00 11.42 95 PHE A CA 1
ATOM 710 C C . PHE A 1 98 ? -8.692 14.533 -11.741 1.00 12.22 95 PHE A C 1
ATOM 711 O O . PHE A 1 98 ? -9.860 14.715 -11.328 1.00 12.49 95 PHE A O 1
ATOM 719 N N . THR A 1 99 ? -8.098 15.261 -12.683 1.00 11.80 96 THR A N 1
ATOM 720 C CA . THR A 1 99 ? -8.739 16.459 -13.252 1.00 12.30 96 THR A CA 1
ATOM 721 C C . THR A 1 99 ? -8.864 16.397 -14.770 1.00 14.01 96 THR A C 1
ATOM 722 O O . THR A 1 99 ? -9.244 17.378 -15.410 1.00 16.83 96 THR A O 1
ATOM 726 N N . SER A 1 100 ? -8.525 15.269 -15.373 1.00 12.62 97 SER A N 1
ATOM 727 C CA . SER A 1 100 ? -8.711 15.077 -16.803 1.00 14.11 97 SER A CA 1
ATOM 728 C C . SER A 1 100 ? -8.972 13.628 -17.106 1.00 15.26 97 SER A C 1
ATOM 729 O O . SER A 1 100 ? -8.771 12.756 -16.259 1.00 14.13 97 SER A O 1
ATOM 732 N N . GLY A 1 101 ? -9.443 13.374 -18.328 1.00 16.45 98 GLY A N 1
ATOM 733 C CA . GLY A 1 101 ? -9.660 12.032 -18.772 1.00 17.16 98 GLY A CA 1
ATOM 734 C C . GLY A 1 101 ? -10.939 11.442 -18.238 1.00 15.63 98 GLY A C 1
ATOM 735 O O . GLY A 1 101 ? -11.703 12.098 -17.516 1.00 16.16 98 GLY A O 1
ATOM 736 N N . PRO A 1 102 ? -11.166 10.154 -18.554 1.00 16.91 99 PRO A N 1
ATOM 737 C CA . PRO A 1 102 ? -12.401 9.499 -18.124 1.00 16.97 99 PRO A CA 1
ATOM 738 C C . PRO A 1 102 ? -12.470 9.279 -16.609 1.00 17.14 99 PRO A C 1
ATOM 739 O O . PRO A 1 102 ? -13.562 9.071 -16.053 1.00 19.55 99 PRO A O 1
ATOM 743 N N . VAL A 1 103 ? -11.319 9.365 -15.948 1.00 14.83 100 VAL A N 1
ATOM 744 C CA . VAL A 1 103 ? -11.216 9.196 -14.499 1.00 15.66 100 VAL A CA 1
ATOM 745 C C . VAL A 1 103 ? -11.327 10.520 -13.715 1.00 12.24 100 VAL A C 1
ATOM 746 O O . VAL A 1 103 ? -11.184 10.534 -12.480 1.00 12.90 100 VAL A O 1
ATOM 750 N N . ALA A 1 104 ? -11.621 11.612 -14.405 1.00 12.13 101 ALA A N 1
ATOM 751 C CA . ALA A 1 104 ? -11.714 12.913 -13.743 1.00 12.69 101 ALA A CA 1
ATOM 752 C C . ALA A 1 104 ? -12.740 12.811 -12.629 1.00 12.40 101 ALA A C 1
ATOM 753 O O . ALA A 1 104 ? -13.853 12.319 -12.829 1.00 15.27 101 ALA A O 1
ATOM 755 N N . GLY A 1 105 ? -12.345 13.289 -11.456 1.00 11.98 102 GLY A N 1
ATOM 756 C CA . GLY A 1 105 ? -13.159 13.220 -10.259 1.00 12.63 102 GLY A CA 1
ATOM 757 C C . GLY A 1 105 ? -12.909 12.021 -9.361 1.00 13.70 102 GLY A C 1
ATOM 758 O O . GLY A 1 105 ? -13.261 12.064 -8.181 1.00 17.05 102 GLY A O 1
ATOM 759 N N . LYS A 1 106 ? -12.317 10.952 -9.902 1.00 13.32 103 LYS A N 1
ATOM 760 C CA . LYS A 1 106 ? -11.898 9.803 -9.103 1.00 12.59 103 LYS A CA 1
ATOM 761 C C . LYS A 1 106 ? -10.629 10.154 -8.337 1.00 11.62 103 LYS A C 1
ATOM 762 O O . LYS A 1 106 ? -9.924 11.120 -8.673 1.00 11.86 103 LYS A O 1
ATOM 768 N N . THR A 1 107 ? -10.353 9.376 -7.295 1.00 11.52 104 THR A N 1
ATOM 769 C CA . THR A 1 107 ? -9.190 9.575 -6.467 1.00 12.64 104 THR A CA 1
ATOM 770 C C . THR A 1 107 ? -8.364 8.294 -6.473 1.00 12.02 104 THR A C 1
ATOM 771 O O . THR A 1 107 ? -8.905 7.183 -6.394 1.00 11.65 104 THR A O 1
ATOM 775 N N . MET A 1 108 ? -7.053 8.450 -6.526 1.00 10.56 105 MET A N 1
ATOM 776 C CA . MET A 1 108 ? -6.112 7.348 -6.290 1.00 11.23 105 MET A CA 1
ATOM 777 C C . MET A 1 108 ? -5.112 7.727 -5.234 1.00 10.64 105 MET A C 1
ATOM 778 O O . MET A 1 108 ? -4.468 8.802 -5.360 1.00 11.85 105 MET A O 1
ATOM 783 N N . VAL A 1 109 ? -4.960 6.912 -4.194 1.00 9.61 106 VAL A N 1
ATOM 784 C CA . VAL A 1 109 ? -3.886 7.111 -3.221 1.00 9.68 106 VAL A CA 1
ATOM 785 C C . VAL A 1 109 ? -2.700 6.267 -3.604 1.00 9.89 106 VAL A C 1
ATOM 786 O O . VAL A 1 109 ? -2.839 5.042 -3.785 1.00 10.63 106 VAL A O 1
ATOM 790 N N . VAL A 1 110 ? -1.566 6.906 -3.843 1.00 9.88 107 VAL A N 1
ATOM 791 C CA . VAL A 1 110 ? -0.328 6.206 -4.209 1.00 10.08 107 VAL A CA 1
ATOM 792 C C . VAL A 1 110 ? 0.719 6.387 -3.138 1.00 10.48 107 VAL A C 1
ATOM 793 O O . VAL A 1 110 ? 0.863 7.499 -2.568 1.00 11.15 107 VAL A O 1
ATOM 797 N N . GLN A 1 111 ? 1.470 5.324 -2.904 1.00 8.87 108 GLN A N 1
ATOM 798 C CA . GLN A 1 111 ? 2.706 5.408 -2.133 1.00 9.06 108 GLN A CA 1
ATOM 799 C C . GLN A 1 111 ? 3.872 5.588 -3.069 1.00 9.48 108 GLN A C 1
ATOM 800 O O . GLN A 1 111 ? 4.032 4.811 -4.008 1.00 9.69 108 GLN A O 1
ATOM 806 N N . SER A 1 112 ? 4.712 6.579 -2.822 1.00 9.48 109 SER A N 1
ATOM 807 C CA . SER A 1 112 ? 5.946 6.753 -3.569 1.00 10.53 109 SER A CA 1
ATOM 808 C C . SER A 1 112 ? 6.949 5.727 -3.112 1.00 11.39 109 SER A C 1
ATOM 809 O O . SER A 1 112 ? 7.403 5.759 -1.957 1.00 14.81 109 SER A O 1
ATOM 812 N N . THR A 1 113 ? 7.253 4.773 -3.969 1.00 10.37 110 THR A N 1
ATOM 813 C CA . THR A 1 113 ? 8.217 3.741 -3.621 1.00 10.95 110 THR A CA 1
ATOM 814 C C . THR A 1 113 ? 9.457 3.820 -4.454 1.00 11.96 110 THR A C 1
ATOM 815 O O . THR A 1 113 ? 10.405 3.032 -4.225 1.00 10.79 110 THR A O 1
ATOM 819 N N . SER A 1 114 ? 9.521 4.766 -5.390 1.00 11.59 111 SER A N 1
ATOM 820 C CA . SER A 1 114 ? 10.681 4.816 -6.268 1.00 13.27 111 SER A CA 1
ATOM 821 C C . SER A 1 114 ? 10.887 6.206 -6.790 1.00 13.99 111 SER A C 1
ATOM 822 O O . SER A 1 114 ? 10.051 7.064 -6.603 1.00 13.48 111 SER A O 1
ATOM 825 N N . THR A 1 115 ? 12.025 6.401 -7.458 1.00 17.31 112 THR A N 1
ATOM 826 C CA . THR A 1 115 ? 12.410 7.685 -8.019 1.00 19.79 112 THR A CA 1
ATOM 827 C C . THR A 1 115 ? 12.543 7.552 -9.519 1.00 22.61 112 THR A C 1
ATOM 828 O O . THR A 1 115 ? 12.897 6.493 -10.057 1.00 23.57 112 THR A O 1
ATOM 832 N N . GLY A 1 116 ? 12.118 8.597 -10.212 1.00 21.86 113 GLY A N 1
ATOM 833 C CA . GLY A 1 116 ? 12.485 8.795 -11.581 1.00 23.25 113 GLY A CA 1
ATOM 834 C C . GLY A 1 116 ? 13.368 10.007 -11.683 1.00 21.03 113 GLY A C 1
ATOM 835 O O . GLY A 1 116 ? 13.094 11.068 -11.115 1.00 24.34 113 GLY A O 1
ATOM 836 N N . GLY A 1 117 ? 14.446 9.849 -12.424 1.00 25.74 114 GLY A N 1
ATOM 837 C CA . GLY A 1 117 ? 15.444 10.873 -12.487 1.00 25.67 114 GLY A CA 1
ATOM 838 C C . GLY A 1 117 ? 15.095 12.019 -13.416 1.00 24.31 114 GLY A C 1
ATOM 839 O O . GLY A 1 117 ? 15.740 13.055 -13.322 1.00 32.74 114 GLY A O 1
ATOM 840 N N . ASP A 1 118 ? 14.090 11.869 -14.282 1.00 20.44 115 ASP A N 1
ATOM 841 C CA . ASP A 1 118 ? 13.692 12.993 -15.159 1.00 19.74 115 ASP A CA 1
ATOM 842 C C . ASP A 1 118 ? 12.187 13.297 -15.109 1.00 18.91 115 ASP A C 1
ATOM 843 O O . ASP A 1 118 ? 11.654 14.014 -15.934 1.00 20.82 115 ASP A O 1
ATOM 848 N N . LEU A 1 119 ? 11.580 12.967 -13.985 1.00 15.58 116 LEU A N 1
ATOM 849 C CA . LEU A 1 119 ? 10.183 13.314 -13.746 1.00 13.80 116 LEU A CA 1
ATOM 850 C C . LEU A 1 119 ? 10.019 14.783 -13.396 1.00 13.67 116 LEU A C 1
ATOM 851 O O . LEU A 1 119 ? 10.867 15.379 -12.730 1.00 13.97 116 LEU A O 1
ATOM 856 N N . GLY A 1 120 ? 8.914 15.368 -13.824 1.00 11.74 117 GLY A N 1
ATOM 857 C CA . GLY A 1 120 ? 8.542 16.698 -13.374 1.00 11.99 117 GLY A CA 1
ATOM 858 C C . GLY A 1 120 ? 8.355 16.776 -11.873 1.00 11.68 117 GLY A C 1
ATOM 859 O O . GLY A 1 120 ? 8.195 15.763 -11.203 1.00 12.87 117 GLY A O 1
ATOM 860 N N . SER A 1 121 ? 8.362 17.986 -11.317 1.00 11.16 118 SER A N 1
ATOM 861 C CA . SER A 1 121 ? 8.413 18.151 -9.863 1.00 12.58 118 SER A CA 1
ATOM 862 C C . SER A 1 121 ? 7.244 17.451 -9.139 1.00 12.25 118 SER A C 1
ATOM 863 O O . SER A 1 121 ? 7.458 16.756 -8.134 1.00 14.67 118 SER A O 1
ATOM 866 N N . ASN A 1 122 ? 6.037 17.613 -9.691 1.00 10.81 119 ASN A N 1
ATOM 867 C CA . ASN A 1 122 ? 4.834 16.949 -9.179 1.00 12.61 119 ASN A CA 1
ATOM 868 C C . ASN A 1 122 ? 4.326 15.882 -10.112 1.00 11.25 119 ASN A C 1
ATOM 869 O O . ASN A 1 122 ? 3.118 15.706 -10.265 1.00 12.79 119 ASN A O 1
ATOM 874 N N . GLN A 1 123 ? 5.223 15.247 -10.830 1.00 10.84 120 GLN A N 1
ATOM 875 C CA . GLN A 1 123 ? 4.866 14.155 -11.734 1.00 10.90 120 GLN A CA 1
ATOM 876 C C . GLN A 1 123 ? 4.903 12.857 -10.983 1.00 12.08 120 GLN A C 1
ATOM 877 O O . GLN A 1 123 ? 5.878 12.568 -10.264 1.00 12.87 120 GLN A O 1
ATOM 883 N N . PHE A 1 124 ? 3.837 12.070 -11.110 1.00 10.56 121 PHE A N 1
ATOM 884 C CA . PHE A 1 124 ? 3.779 10.749 -10.498 1.00 11.16 121 PHE A CA 1
ATOM 885 C C . PHE A 1 124 ? 3.695 9.717 -11.615 1.00 11.81 121 PHE A C 1
ATOM 886 O O . PHE A 1 124 ? 2.757 9.727 -12.418 1.00 11.91 121 PHE A O 1
ATOM 894 N N . ASP A 1 125 ? 4.688 8.834 -11.678 1.00 11.09 122 ASP A N 1
ATOM 895 C CA . ASP A 1 125 ? 4.705 7.734 -12.636 1.00 10.64 122 ASP A CA 1
ATOM 896 C C . ASP A 1 125 ? 4.018 6.563 -11.930 1.00 10.26 122 ASP A C 1
ATOM 897 O O . ASP A 1 125 ? 4.622 5.921 -11.060 1.00 11.30 122 ASP A O 1
ATOM 902 N N . ILE A 1 126 ? 2.754 6.318 -12.252 1.00 9.49 123 ILE A N 1
ATOM 903 C CA . ILE A 1 126 ? 1.970 5.337 -11.528 1.00 9.73 123 ILE A CA 1
ATOM 904 C C . ILE A 1 126 ? 2.331 3.951 -12.061 1.00 10.32 123 ILE A C 1
ATOM 905 O O . ILE A 1 126 ? 2.375 3.724 -13.269 1.00 10.92 123 ILE A O 1
ATOM 910 N N . ALA A 1 127 ? 2.699 3.056 -11.147 1.00 10.59 124 ALA A N 1
ATOM 911 C CA . ALA A 1 127 ? 3.134 1.711 -11.517 1.00 10.66 124 ALA A CA 1
ATOM 912 C C . ALA A 1 127 ? 1.942 0.862 -11.971 1.00 11.86 124 ALA A C 1
ATOM 913 O O . ALA A 1 127 ? 0.983 0.653 -11.231 1.00 15.01 124 ALA A O 1
ATOM 915 N N . MET A 1 128 ? 2.011 0.397 -13.205 1.00 10.20 125 MET A N 1
ATOM 916 C CA . MET A 1 128 ? 0.935 -0.442 -13.782 1.00 12.48 125 MET A CA 1
ATOM 917 C C . MET A 1 128 ? 1.632 -1.395 -14.718 1.00 11.08 125 MET A C 1
ATOM 918 O O . MET A 1 128 ? 2.159 -0.930 -15.736 1.00 10.96 125 MET A O 1
ATOM 923 N N . PRO A 1 129 ? 1.582 -2.706 -14.460 1.00 10.55 126 PRO A N 1
ATOM 924 C CA . PRO A 1 129 ? 2.192 -3.631 -15.418 1.00 11.50 126 PRO A CA 1
ATOM 925 C C . PRO A 1 129 ? 1.652 -3.432 -16.821 1.00 10.80 126 PRO A C 1
ATOM 926 O O . PRO A 1 129 ? 0.443 -3.337 -17.001 1.00 11.72 126 PRO A O 1
ATOM 930 N N . GLY A 1 130 ? 2.544 -3.326 -17.809 1.00 11.14 127 GLY A N 1
ATOM 931 C CA . GLY A 1 130 ? 2.125 -3.025 -19.164 1.00 12.52 127 GLY A CA 1
ATOM 932 C C . GLY A 1 130 ? 1.944 -1.575 -19.485 1.00 13.89 127 GLY A C 1
ATOM 933 O O . GLY A 1 130 ? 1.450 -1.248 -20.561 1.00 15.22 127 GLY A O 1
ATOM 934 N N . GLY A 1 131 ? 2.283 -0.687 -18.562 1.00 12.10 128 GLY A N 1
ATOM 935 C CA . GLY A 1 131 ? 2.217 0.741 -18.798 1.00 12.91 128 GLY A CA 1
ATOM 936 C C . GLY A 1 131 ? 3.422 1.270 -19.552 1.00 13.28 128 GLY A C 1
ATOM 937 O O . GLY A 1 131 ? 3.414 2.439 -19.980 1.00 14.79 128 GLY A O 1
ATOM 938 N N . GLY A 1 132 ? 4.486 0.480 -19.646 1.00 13.24 129 GLY A N 1
ATOM 939 C CA . GLY A 1 132 ? 5.679 0.884 -20.416 1.00 13.37 129 GLY A CA 1
ATOM 940 C C . GLY A 1 132 ? 6.958 0.716 -19.636 1.00 13.78 129 GLY A C 1
ATOM 941 O O . GLY A 1 132 ? 7.084 1.234 -18.527 1.00 13.19 129 GLY A O 1
ATOM 942 N N . VAL A 1 133 ? 7.925 0.008 -20.220 1.00 13.33 130 VAL A N 1
ATOM 943 C CA . VAL A 1 133 ? 9.189 -0.266 -19.558 1.00 16.21 130 VAL A CA 1
ATOM 944 C C . VAL A 1 133 ? 10.119 0.943 -19.545 1.00 19.22 130 VAL A C 1
ATOM 945 O O . VAL A 1 133 ? 11.025 1.017 -18.701 1.00 24.58 130 VAL A O 1
ATOM 949 N N . GLY A 1 134 ? 9.897 1.891 -20.450 1.00 19.12 131 GLY A N 1
ATOM 950 C CA . GLY A 1 134 ? 10.695 3.123 -20.462 1.00 21.75 131 GLY A CA 1
ATOM 951 C C . GLY A 1 134 ? 12.152 2.859 -20.776 1.00 24.29 131 GLY A C 1
ATOM 952 O O . GLY A 1 134 ? 12.478 1.882 -21.438 1.00 26.05 131 GLY A O 1
ATOM 953 N N . ILE A 1 135 ? 13.013 3.663 -20.154 1.00 28.06 132 ILE A N 1
ATOM 954 C CA . ILE A 1 135 ? 14.455 3.686 -20.435 1.00 36.00 132 ILE A CA 1
ATOM 955 C C . ILE A 1 135 ? 15.201 2.460 -19.913 1.00 29.34 132 ILE A C 1
ATO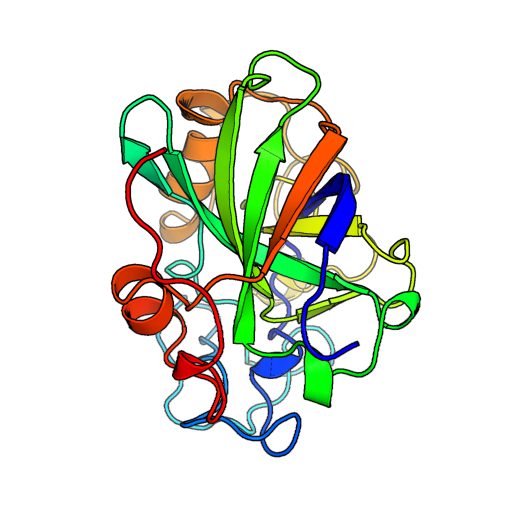M 956 O O . ILE A 1 135 ? 16.175 2.026 -20.520 1.00 32.48 132 ILE A O 1
ATOM 961 N N . PHE A 1 136 ? 14.779 1.917 -18.768 1.00 25.19 133 PHE A N 1
ATOM 962 C CA . PHE A 1 136 ? 15.513 0.818 -18.128 1.00 27.66 133 PHE A CA 1
ATOM 963 C C . PHE A 1 136 ? 14.673 -0.428 -18.206 1.00 31.91 133 PHE A C 1
ATOM 964 O O . PHE A 1 136 ? 13.714 -0.567 -17.452 1.00 40.93 133 PHE A O 1
ATOM 972 N N . ASN A 1 137 ? 15.061 -1.369 -19.049 1.00 31.39 134 ASN A N 1
ATOM 973 C CA . ASN A 1 137 ? 14.231 -2.549 -19.256 1.00 28.31 134 ASN A CA 1
ATOM 974 C C . ASN A 1 137 ? 14.676 -3.684 -18.332 1.00 25.30 134 ASN A C 1
ATOM 975 O O . ASN A 1 137 ? 15.322 -4.630 -18.758 1.00 28.48 134 ASN A O 1
ATOM 980 N N . GLY A 1 138 ? 14.334 -3.579 -17.048 1.00 20.89 135 GLY A N 1
ATOM 981 C CA . GLY A 1 138 ? 14.578 -4.639 -16.111 1.00 16.35 135 GLY A CA 1
ATOM 982 C C . GLY A 1 138 ? 13.766 -5.851 -16.444 1.00 13.16 135 GLY A C 1
ATOM 983 O O . GLY A 1 138 ? 14.083 -6.962 -16.012 1.00 14.06 135 GLY A O 1
ATOM 984 N N . CYS A 1 139 ? 12.653 -5.657 -17.149 1.00 13.87 136 CYS A N 1
ATOM 985 C CA . CYS A 1 139 ? 11.808 -6.796 -17.434 1.00 13.60 136 CYS A CA 1
ATOM 986 C C . CYS A 1 139 ? 12.468 -7.775 -18.392 1.00 13.19 136 CYS A C 1
ATOM 987 O O . CYS A 1 139 ? 12.174 -8.969 -18.354 1.00 12.64 136 CYS A O 1
ATOM 990 N N . SER A 1 140 ? 13.382 -7.289 -19.231 1.00 13.00 137 SER A N 1
ATOM 991 C CA . SER A 1 140 ? 14.120 -8.153 -20.134 1.00 13.62 137 SER A CA 1
ATOM 992 C C . SER A 1 140 ? 14.924 -9.160 -19.329 1.00 13.20 137 SER A C 1
ATOM 993 O O . SER A 1 140 ? 14.854 -10.363 -19.585 1.00 12.96 137 SER A O 1
ATOM 996 N N . SER A 1 141 ? 15.591 -8.707 -18.289 1.00 13.57 138 SER A N 1
ATOM 997 C CA . SER A 1 141 ? 16.330 -9.613 -17.465 1.00 14.27 138 SER A CA 1
ATOM 998 C C . SER A 1 141 ? 15.484 -10.437 -16.501 1.00 12.73 138 SER A C 1
ATOM 999 O O . SER A 1 141 ? 15.810 -11.593 -16.239 1.00 13.41 138 SER A O 1
ATOM 1002 N N . GLN A 1 142 ? 14.317 -9.946 -16.074 1.00 11.13 139 GLN A N 1
ATOM 1003 C CA . GLN A 1 142 ? 13.486 -10.703 -15.149 1.00 11.44 139 GLN A CA 1
ATOM 1004 C C . GLN A 1 142 ? 12.842 -11.892 -15.836 1.00 12.41 139 GLN A C 1
ATOM 1005 O O . GLN A 1 142 ? 12.827 -12.983 -15.283 1.00 13.03 139 GLN A O 1
ATOM 1011 N N . PHE A 1 143 ? 12.209 -11.659 -16.984 1.00 11.14 140 PHE A N 1
ATOM 1012 C CA . PHE A 1 143 ? 11.445 -12.719 -17.641 1.00 11.50 140 PHE A CA 1
ATOM 1013 C C . PHE A 1 143 ? 11.368 -12.523 -19.146 1.00 11.93 140 PHE A C 1
ATOM 1014 O O . PHE A 1 143 ? 10.452 -13.031 -19.798 1.00 12.40 140 PHE A O 1
ATOM 1022 N N . GLY A 1 144 ? 12.325 -11.806 -19.724 1.00 11.60 141 GLY A N 1
ATOM 1023 C CA . GLY A 1 144 ? 12.416 -11.699 -21.177 1.00 11.67 141 GLY A CA 1
ATOM 1024 C C . GLY A 1 144 ? 11.581 -10.599 -21.778 1.00 12.34 141 GLY A C 1
ATOM 1025 O O . GLY A 1 144 ? 11.428 -10.534 -23.004 1.00 13.93 141 GLY A O 1
ATOM 1026 N N . GLY A 1 145 ? 11.027 -9.705 -20.964 1.00 12.65 142 GLY A N 1
ATOM 1027 C CA . GLY A 1 145 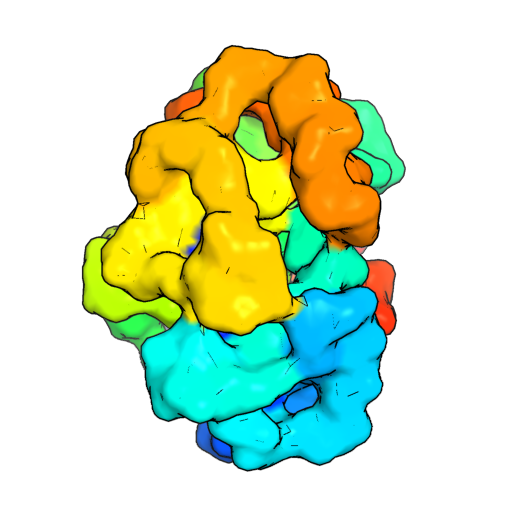? 10.364 -8.509 -21.495 1.00 12.71 142 GLY A CA 1
ATOM 1028 C C . GLY A 1 145 ? 8.857 -8.530 -21.442 1.00 13.20 142 GLY A C 1
ATOM 1029 O O . GLY A 1 145 ? 8.249 -9.577 -21.299 1.00 12.78 142 GLY A O 1
ATOM 1030 N N . LEU A 1 146 ? 8.267 -7.338 -21.578 1.00 14.25 143 LEU A N 1
ATOM 1031 C CA . LEU A 1 146 ? 6.824 -7.202 -21.713 1.00 14.08 143 LEU A CA 1
ATOM 1032 C C . LEU A 1 146 ? 6.517 -6.686 -23.108 1.00 15.09 143 LEU A C 1
ATOM 1033 O O . LEU A 1 146 ? 7.313 -5.948 -23.707 1.00 16.59 143 LEU A O 1
ATOM 1038 N N . PRO A 1 147 ? 5.355 -7.095 -23.648 1.00 17.05 144 PRO A N 1
ATOM 1039 C CA . PRO A 1 147 ? 4.922 -6.502 -24.876 1.00 18.67 144 PRO A CA 1
ATOM 1040 C C . PRO A 1 147 ? 4.494 -5.080 -24.647 1.00 19.57 144 PRO A C 1
ATOM 1041 O O . PRO A 1 147 ? 4.276 -4.658 -23.513 1.00 19.90 144 PRO A O 1
ATOM 1045 N N . GLY A 1 148 ? 4.299 -4.386 -25.736 1.00 21.27 145 GLY A N 1
ATOM 1046 C CA . GLY A 1 148 ? 3.787 -3.041 -25.679 1.00 20.71 145 GLY A CA 1
ATOM 1047 C C . GLY A 1 148 ? 4.873 -2.088 -26.085 1.00 19.46 145 GLY A C 1
ATOM 1048 O O . GLY A 1 148 ? 6.072 -2.415 -26.100 1.00 22.46 145 GLY A O 1
ATOM 1049 N N . ALA A 1 149 ? 4.454 -0.875 -26.403 1.00 18.79 146 ALA A N 1
ATOM 1050 C CA . ALA A 1 149 ? 5.400 0.205 -26.643 1.00 19.03 146 ALA A CA 1
ATOM 1051 C C . ALA A 1 149 ? 6.279 0.474 -25.426 1.00 18.32 146 ALA A C 1
ATOM 1052 O O . ALA A 1 149 ? 5.787 0.421 -24.307 1.00 17.06 146 ALA A O 1
ATOM 1054 N N . GLN A 1 150 ? 7.559 0.777 -25.642 1.00 18.62 147 GLN A N 1
ATOM 1055 C CA . GLN A 1 150 ? 8.462 1.172 -24.589 1.00 17.86 147 GLN A CA 1
ATOM 1056 C C . GLN A 1 150 ? 7.843 2.247 -23.696 1.00 18.37 147 GLN A C 1
ATOM 1057 O O . GLN A 1 150 ? 8.031 2.218 -22.475 1.00 18.45 147 GLN A O 1
ATOM 1063 N N . TYR A 1 151 ? 7.225 3.250 -24.320 1.00 18.84 148 TYR A N 1
ATOM 1064 C CA . TYR A 1 151 ? 6.515 4.297 -23.609 1.00 19.93 148 TYR A CA 1
ATOM 1065 C C . TYR A 1 151 ? 5.015 4.179 -23.841 1.00 20.77 148 TYR A C 1
ATOM 1066 O O . TYR A 1 151 ? 4.542 4.088 -24.957 1.00 26.00 148 TYR A O 1
ATOM 1075 N N . GLY A 1 152 ? 4.278 3.933 -22.762 1.00 18.97 149 GLY A N 1
ATOM 1076 C CA . GLY A 1 152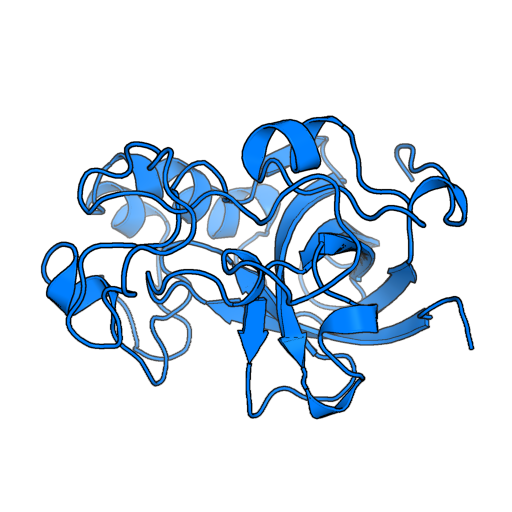 ? 2.851 3.804 -22.865 1.00 19.55 149 GLY A CA 1
ATOM 1077 C C . GLY A 1 152 ? 2.375 2.370 -22.820 1.00 18.74 149 GLY A C 1
ATOM 1078 O O . GLY A 1 152 ? 1.264 2.100 -22.399 1.00 19.87 149 GLY A O 1
ATOM 1079 N N . GLY A 1 153 ? 3.243 1.429 -23.189 1.00 15.55 150 GLY A N 1
ATOM 1080 C CA . GLY A 1 153 ? 2.915 0.028 -23.018 1.00 15.07 150 GLY A CA 1
ATOM 1081 C C . GLY A 1 153 ? 1.883 -0.547 -23.953 1.00 13.97 150 GLY A C 1
ATOM 1082 O O . GLY A 1 153 ? 1.831 -0.170 -25.136 1.00 16.52 150 GLY A O 1
ATOM 1083 N N . ILE A 1 154 ? 1.140 -1.521 -23.466 1.00 13.05 151 ILE A N 1
ATOM 1084 C CA . ILE A 1 154 ? 0.206 -2.298 -24.297 1.00 13.58 151 ILE A CA 1
ATOM 1085 C C . ILE A 1 154 ? -0.996 -1.458 -24.691 1.00 13.17 151 ILE A C 1
ATOM 1086 O O . ILE A 1 154 ? -1.236 -0.411 -24.132 1.00 15.94 151 ILE A O 1
ATOM 1091 N N . SER A 1 155 ? -1.734 -1.916 -25.689 1.00 13.15 152 SER A N 1
ATOM 1092 C CA . SER A 1 155 ? -2.871 -1.150 -26.228 1.00 15.70 152 SER A CA 1
ATOM 1093 C C . SER A 1 155 ? -4.250 -1.793 -26.020 1.00 13.13 152 SER A C 1
ATOM 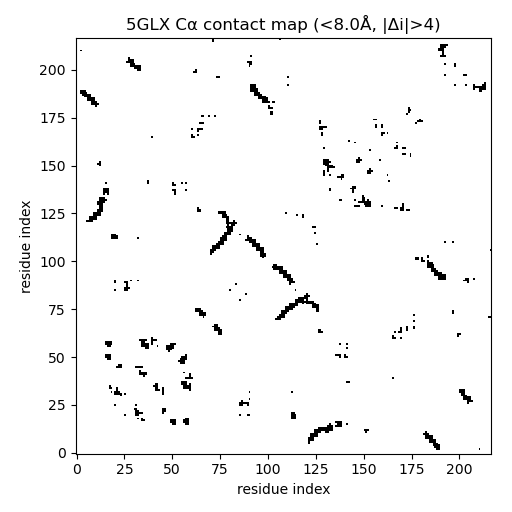1094 O O . SER A 1 155 ? -5.260 -1.142 -26.304 1.00 14.58 152 SER A O 1
ATOM 1097 N N . SER A 1 156 ? -4.351 -3.002 -25.469 1.00 12.63 153 SER A N 1
ATOM 1098 C CA . SER A 1 156 ? -5.636 -3.618 -25.233 1.00 14.29 153 SER A CA 1
ATOM 1099 C C . SER A 1 156 ? -5.587 -4.484 -23.973 1.00 13.74 153 SER A C 1
ATOM 1100 O O . SER A 1 156 ? -4.552 -5.104 -23.681 1.00 14.51 153 SER A O 1
ATOM 1103 N N . ARG A 1 157 ? -6.688 -4.515 -23.239 1.00 12.60 154 ARG A N 1
ATOM 1104 C CA . ARG A 1 157 ? -6.813 -5.350 -22.050 1.00 12.61 154 ARG A CA 1
ATOM 1105 C C . ARG A 1 157 ? -6.499 -6.786 -22.330 1.00 16.13 154 ARG A C 1
ATOM 1106 O O . ARG A 1 157 ? -5.998 -7.495 -21.470 1.00 15.75 154 ARG A O 1
ATOM 1114 N N . ASP A 1 158 ? -6.829 -7.255 -23.517 1.00 15.17 155 ASP A N 1
ATOM 1115 C CA . ASP A 1 158 ? -6.640 -8.688 -23.779 1.00 17.82 155 ASP A CA 1
ATOM 1116 C C . ASP A 1 158 ? -5.176 -9.081 -23.798 1.00 17.55 155 ASP A C 1
ATOM 1117 O O . ASP A 1 158 ? -4.847 -10.227 -23.540 1.00 19.24 155 ASP A O 1
ATOM 1122 N N . GLN A 1 159 ? -4.266 -8.134 -23.984 1.00 14.45 156 GLN A N 1
ATOM 1123 C CA . GLN A 1 159 ? -2.850 -8.452 -23.896 1.00 15.55 156 GLN A CA 1
ATOM 1124 C C . GLN A 1 159 ? -2.363 -8.795 -22.492 1.00 15.60 156 GLN A C 1
ATOM 1125 O O . GLN A 1 159 ? -1.321 -9.413 -22.337 1.00 18.00 156 GLN A O 1
ATOM 1131 N N . CYS A 1 160 ? -3.120 -8.416 -21.472 1.00 14.73 157 CYS A N 1
ATOM 1132 C CA . CYS A 1 160 ? -2.800 -8.775 -20.099 1.00 15.90 157 CYS A CA 1
ATOM 1133 C C . CYS A 1 160 ? -2.825 -10.270 -19.917 1.00 17.50 157 CYS A C 1
ATOM 1134 O O . CYS A 1 160 ? -2.146 -10.786 -19.037 1.00 18.23 157 CYS A O 1
ATOM 1137 N N . ASP A 1 161 ? -3.588 -10.959 -20.755 1.00 20.06 158 ASP A N 1
ATOM 1138 C CA . ASP A 1 161 ? -3.759 -12.410 -20.614 1.00 24.14 158 ASP A CA 1
ATOM 1139 C C . ASP A 1 161 ? -2.483 -13.126 -21.000 1.00 22.96 158 ASP A C 1
ATOM 1140 O O . ASP A 1 161 ? -2.306 -14.292 -20.638 1.00 28.72 158 ASP A O 1
ATOM 1145 N N . SER A 1 162 ? -1.618 -12.453 -21.755 1.00 19.73 159 SER A N 1
ATOM 1146 C CA . SER A 1 162 ? -0.328 -13.003 -22.204 1.00 24.52 159 SER A CA 1
ATOM 1147 C C . SER A 1 162 ? 0.847 -12.721 -21.227 1.00 21.71 159 SER A C 1
ATOM 1148 O O . SER A 1 162 ? 1.936 -13.220 -21.407 1.00 22.78 159 SER A O 1
ATOM 1151 N N . PHE A 1 163 ? 0.605 -11.936 -20.180 1.00 16.77 160 PHE A N 1
ATOM 1152 C CA . PHE A 1 163 ? 1.678 -11.495 -19.288 1.00 17.70 160 PHE A CA 1
ATOM 1153 C C . PHE A 1 163 ? 2.093 -12.628 -18.365 1.00 15.25 160 PHE A C 1
ATOM 1154 O O . PHE A 1 163 ? 1.262 -13.472 -18.010 1.00 15.68 160 PHE A O 1
ATOM 1162 N N . PRO A 1 164 ? 3.307 -12.525 -17.793 1.00 14.61 161 PRO A N 1
ATOM 1163 C CA . PRO A 1 164 ? 3.597 -13.281 -16.586 1.00 14.77 161 PRO A CA 1
ATOM 1164 C C . PRO A 1 164 ? 2.446 -13.129 -15.602 1.00 15.43 161 PRO A C 1
ATOM 1165 O O . PRO A 1 164 ? 1.990 -12.006 -15.366 1.00 14.50 161 PRO A O 1
ATOM 1169 N N . ALA A 1 165 ? 1.872 -14.232 -15.117 1.00 14.45 162 ALA A N 1
ATOM 1170 C CA . ALA A 1 165 ? 0.505 -14.193 -14.616 1.00 15.06 162 ALA A CA 1
ATOM 1171 C C . ALA A 1 165 ? 0.336 -13.296 -13.378 1.00 12.20 162 ALA A C 1
ATOM 1172 O O . ALA A 1 165 ? -0.691 -12.659 -13.220 1.00 12.50 162 ALA A O 1
ATOM 1174 N N . PRO A 1 166 ? 1.343 -13.208 -12.480 1.00 11.59 163 PRO A N 1
ATOM 1175 C CA . PRO A 1 166 ? 1.125 -12.320 -11.336 1.00 11.90 163 PRO A CA 1
ATOM 1176 C C . PRO A 1 166 ? 0.971 -10.846 -11.700 1.00 12.01 163 PRO A C 1
ATOM 1177 O O . PRO A 1 166 ? 0.556 -10.053 -10.887 1.00 11.56 163 PRO A O 1
ATOM 1181 N N . LEU A 1 167 ? 1.393 -10.469 -12.916 1.00 10.98 164 LEU A N 1
ATOM 1182 C CA . LEU A 1 167 ? 1.233 -9.090 -13.380 1.00 10.49 164 LEU A CA 1
ATOM 1183 C C . LEU A 1 167 ? -0.132 -8.823 -14.030 1.00 10.95 164 LEU A C 1
ATOM 1184 O O . LEU A 1 167 ? -0.454 -7.680 -14.343 1.00 12.39 164 LEU A O 1
ATOM 1189 N N . LYS A 1 168 ? -0.930 -9.858 -14.241 1.00 11.30 165 LYS A N 1
ATOM 1190 C CA . LYS A 1 168 ? -2.207 -9.695 -14.924 1.00 13.10 165 LYS A CA 1
ATOM 1191 C C . LYS A 1 168 ? -3.199 -8.795 -14.161 1.00 12.87 165 LYS A C 1
ATOM 1192 O O . LYS A 1 168 ? -3.809 -7.907 -14.770 1.00 13.15 165 LYS A O 1
ATOM 1198 N N . PRO A 1 169 ? -3.361 -8.970 -12.844 1.00 12.64 166 PRO A N 1
ATOM 1199 C CA . PRO A 1 169 ? -4.362 -8.101 -12.188 1.00 13.37 166 PRO A CA 1
ATOM 1200 C C . PRO A 1 169 ? -4.082 -6.604 -12.268 1.00 12.49 166 PRO A C 1
ATOM 1201 O O . PRO A 1 169 ? -4.990 -5.812 -12.548 1.00 13.21 166 PRO A O 1
ATOM 1205 N N . GLY A 1 170 ? -2.829 -6.206 -12.086 1.00 12.03 167 GLY A N 1
ATOM 1206 C CA . GLY A 1 170 ? -2.505 -4.799 -12.184 1.00 12.58 167 GLY A CA 1
ATOM 1207 C C . GLY A 1 170 ? -2.617 -4.290 -13.601 1.00 12.62 167 GLY A C 1
ATOM 1208 O O . GLY A 1 170 ? -2.985 -3.137 -13.847 1.00 12.59 167 GLY A O 1
ATOM 1209 N N . CYS A 1 171 ? -2.258 -5.137 -14.567 1.00 12.14 168 CYS A N 1
ATOM 1210 C CA . CYS A 1 171 ? -2.421 -4.802 -15.977 1.00 12.76 168 CYS A CA 1
ATOM 1211 C C . CYS A 1 171 ? -3.898 -4.548 -16.304 1.00 12.26 168 CYS A C 1
ATOM 1212 O O . CYS A 1 171 ? -4.236 -3.604 -17.015 1.00 13.83 168 CYS A O 1
ATOM 1215 N N . GLN A 1 172 ? -4.786 -5.398 -15.809 1.00 11.76 169 GLN A N 1
ATOM 1216 C CA . GLN A 1 172 ? -6.223 -5.252 -16.085 1.00 11.78 169 GLN A CA 1
ATOM 1217 C C . GLN A 1 172 ? -6.792 -4.016 -15.447 1.00 11.56 169 GLN A C 1
ATOM 1218 O O . GLN A 1 172 ? -7.683 -3.369 -16.026 1.00 12.05 169 GLN A O 1
ATOM 1224 N N . TRP A 1 173 ? -6.311 -3.662 -14.260 1.00 11.05 170 TRP A N 1
ATOM 1225 C CA . TRP A 1 173 ? -6.795 -2.460 -13.575 1.00 10.62 170 TRP A CA 1
ATOM 1226 C C . TRP A 1 173 ? -6.666 -1.228 -14.460 1.00 10.87 170 TRP A C 1
ATOM 1227 O O . TRP A 1 173 ? -7.547 -0.340 -14.447 1.00 11.06 170 TRP A O 1
ATOM 1238 N N . ARG A 1 174 ? -5.593 -1.153 -15.243 1.00 11.23 171 ARG A N 1
ATOM 1239 C CA . ARG A 1 174 ? -5.368 0.002 -16.134 1.00 10.83 171 ARG A CA 1
ATOM 1240 C C . ARG A 1 174 ? -6.570 0.210 -17.077 1.00 12.76 171 ARG A C 1
ATOM 1241 O O . ARG A 1 174 ? -6.936 1.337 -17.406 1.00 12.46 171 ARG A O 1
ATOM 1249 N N . PHE A 1 175 ? -7.141 -0.896 -17.538 1.00 10.39 172 PHE A N 1
ATOM 1250 C CA . PHE A 1 175 ? -8.248 -0.832 -18.495 1.00 11.38 172 PHE A CA 1
ATOM 1251 C C . PHE A 1 175 ? -9.625 -0.794 -17.840 1.00 13.99 172 PHE A C 1
ATOM 1252 O O . PHE A 1 175 ? -10.592 -0.302 -18.433 1.00 15.63 172 PHE A O 1
ATOM 1260 N N . ASP A 1 176 ? -9.718 -1.312 -16.634 1.00 13.21 173 ASP A N 1
ATOM 1261 C CA . ASP A 1 176 ? -10.986 -1.460 -15.941 1.00 14.82 173 ASP A CA 1
ATOM 1262 C C . ASP A 1 176 ? -11.189 -0.173 -15.099 1.00 14.34 173 ASP A C 1
ATOM 1263 O O . ASP A 1 176 ? -11.630 0.872 -15.623 1.00 14.86 173 ASP A O 1
ATOM 1268 N N . TRP A 1 177 ? -10.782 -0.160 -13.841 1.00 12.25 174 TRP A N 1
ATOM 1269 C CA . TRP A 1 177 ? -11.000 1.034 -13.000 1.00 13.62 174 TRP A CA 1
ATOM 1270 C C . TRP A 1 177 ? -10.405 2.302 -13.633 1.00 13.87 174 TRP A C 1
ATOM 1271 O O . TRP A 1 177 ? -11.039 3.374 -13.644 1.00 13.82 174 TRP A O 1
ATOM 1282 N N . PHE A 1 178 ? -9.202 2.207 -14.199 1.00 11.00 175 PHE A N 1
ATOM 1283 C CA . PHE A 1 178 ? -8.554 3.391 -14.715 1.00 11.47 175 PHE A CA 1
ATOM 1284 C C . PHE A 1 178 ? -9.014 3.817 -16.122 1.00 12.69 175 PHE A C 1
ATOM 1285 O O . PHE A 1 178 ? -8.633 4.893 -16.607 1.00 12.35 175 PHE A O 1
ATOM 1293 N N . GLN A 1 179 ? -9.798 2.956 -16.791 1.00 13.49 176 GLN A N 1
ATOM 1294 C CA . GLN A 1 179 ? -10.482 3.303 -18.052 1.00 13.59 176 GLN A CA 1
ATOM 1295 C C . GLN A 1 179 ? -9.476 3.684 -19.140 1.00 12.90 176 GLN A C 1
ATOM 1296 O O . GLN A 1 179 ? -9.793 4.444 -20.073 1.00 14.55 176 GLN A O 1
ATOM 1302 N N . ASN A 1 180 ? -8.290 3.115 -19.063 1.00 11.91 177 ASN A N 1
ATOM 1303 C CA . ASN A 1 180 ? -7.183 3.399 -19.965 1.00 10.74 177 ASN A CA 1
ATOM 1304 C C . ASN A 1 180 ? -6.898 4.888 -20.104 1.00 10.71 177 ASN A C 1
ATOM 1305 O O . ASN A 1 180 ? -6.461 5.341 -21.134 1.00 12.29 177 ASN A O 1
ATOM 1310 N N . ALA A 1 181 ? -7.064 5.612 -19.002 1.00 11.72 178 ALA A N 1
ATOM 1311 C CA . ALA A 1 181 ? -6.827 7.053 -19.034 1.00 12.78 178 ALA A CA 1
ATOM 1312 C C . ALA A 1 181 ? -5.397 7.375 -19.503 1.00 13.78 178 ALA A C 1
ATOM 1313 O O . ALA A 1 181 ? -4.428 6.731 -19.074 1.00 14.94 178 ALA A O 1
ATOM 1315 N N . ASP A 1 182 ? -5.256 8.373 -20.351 1.00 14.11 179 ASP A N 1
ATOM 1316 C CA . ASP A 1 182 ? -3.955 8.687 -20.908 1.00 15.51 179 ASP A CA 1
ATOM 1317 C C . ASP A 1 182 ? -3.314 9.869 -20.164 1.00 13.98 179 ASP A C 1
ATOM 1318 O O . ASP A 1 182 ? -3.614 11.034 -20.405 1.00 15.73 179 ASP A O 1
ATOM 1323 N N . ASN A 1 183 ? -2.421 9.522 -19.248 1.00 12.35 180 ASN A N 1
ATOM 1324 C CA . ASN A 1 183 ? -1.633 10.493 -18.492 1.00 11.97 180 ASN A CA 1
ATOM 1325 C C . ASN A 1 183 ? -2.492 11.615 -17.903 1.00 11.35 180 ASN A C 1
ATOM 1326 O O . ASN A 1 183 ? -2.212 12.816 -18.113 1.00 13.33 180 ASN A O 1
ATOM 1331 N N . PRO A 1 184 ? -3.478 11.269 -17.083 1.00 10.14 181 PRO A N 1
ATOM 1332 C CA . PRO A 1 184 ? -4.352 12.324 -16.582 1.00 11.31 181 PRO A CA 1
ATOM 1333 C C . PRO A 1 184 ? -3.648 13.254 -15.589 1.00 10.58 181 PRO A C 1
ATOM 1334 O O . PRO A 1 184 ? -2.749 12.833 -14.846 1.00 10.61 181 PRO A O 1
ATOM 1338 N N . THR A 1 185 ? -4.079 14.498 -15.586 1.00 10.48 182 THR A N 1
ATOM 1339 C CA . THR A 1 185 ? -3.668 15.475 -14.591 1.00 10.47 182 THR A CA 1
ATOM 1340 C C . THR A 1 185 ? -4.436 15.275 -13.269 1.00 10.23 182 THR A C 1
ATOM 1341 O O . THR A 1 185 ? -5.414 14.520 -13.217 1.00 10.02 182 THR A O 1
ATOM 1345 N N . PHE A 1 186 ? -3.971 15.924 -12.208 1.00 9.86 183 PHE A N 1
ATOM 1346 C CA . PHE A 1 186 ? -4.590 15.790 -10.894 1.00 10.11 183 PHE A CA 1
ATOM 1347 C C . PHE A 1 186 ? -4.281 17.028 -10.051 1.00 11.48 183 PHE A C 1
ATOM 1348 O O . PHE A 1 186 ? -3.333 17.772 -10.326 1.00 11.68 183 PHE A O 1
ATOM 1356 N N . THR A 1 187 ? -5.026 17.140 -8.969 1.00 11.50 184 THR A N 1
ATOM 1357 C CA . THR A 1 187 ? -4.563 17.871 -7.783 1.00 11.92 184 THR A CA 1
ATOM 1358 C C . THR A 1 187 ? -4.252 16.857 -6.678 1.00 9.87 184 THR A C 1
ATOM 1359 O O . THR A 1 187 ? -4.727 15.707 -6.755 1.00 11.66 184 THR A O 1
ATOM 1363 N N . PHE A 1 188 ? -3.405 17.200 -5.729 1.00 10.82 185 PHE A N 1
ATOM 1364 C CA . PHE A 1 188 ? -2.968 16.228 -4.756 1.00 10.97 185 PHE A CA 1
ATOM 1365 C C . PHE A 1 188 ? -2.764 16.816 -3.383 1.00 10.79 185 PHE A C 1
ATOM 1366 O O . PHE A 1 188 ? -2.500 18.021 -3.230 1.00 10.76 185 PHE A O 1
ATOM 1374 N N . GLN A 1 189 ? -2.884 15.936 -2.392 1.00 10.69 186 GLN A N 1
ATOM 1375 C CA . GLN A 1 189 ? -2.630 16.251 -0.986 1.00 11.59 186 GLN A CA 1
ATOM 1376 C C . GLN A 1 189 ? -1.846 15.077 -0.414 1.00 11.36 186 GLN A C 1
ATOM 1377 O O . GLN A 1 189 ? -2.210 13.916 -0.645 1.00 11.76 186 GLN A O 1
ATOM 1383 N N . GLN A 1 190 ? -0.836 15.342 0.398 1.00 11.21 187 GLN A N 1
ATOM 1384 C CA . GLN A 1 190 ? -0.142 14.278 1.111 1.00 10.97 187 GLN A CA 1
ATOM 1385 C C . GLN A 1 190 ? -1.041 13.739 2.211 1.00 11.36 187 GLN A C 1
ATOM 1386 O O . GLN A 1 190 ? -1.720 14.513 2.908 1.00 13.22 187 GLN A O 1
ATOM 1392 N N . VAL A 1 191 ? -1.110 12.407 2.360 1.00 11.03 188 VAL A N 1
ATOM 1393 C CA . VAL A 1 191 ? -1.964 11.755 3.358 1.00 11.71 188 VAL A CA 1
ATOM 1394 C C . VAL A 1 191 ? -1.192 10.655 4.049 1.00 11.95 188 VAL A C 1
ATOM 1395 O O . VAL A 1 191 ? -0.141 10.186 3.560 1.00 11.60 188 VAL A O 1
ATOM 1399 N N . GLN A 1 192 ? -1.665 10.271 5.223 1.00 11.48 189 GLN A N 1
ATOM 1400 C CA . GLN A 1 192 ? -1.128 9.120 5.910 1.00 11.24 189 GLN A CA 1
ATOM 1401 C C . GLN A 1 192 ? -1.396 7.864 5.099 1.00 10.92 189 GLN A C 1
ATOM 1402 O O . GLN A 1 192 ? -2.460 7.694 4.541 1.00 11.89 189 GLN A O 1
ATOM 1408 N N . CYS A 1 193 ? -0.392 7.020 4.959 1.00 12.23 190 CYS A N 1
ATOM 1409 C CA . CYS A 1 193 ? -0.577 5.860 4.098 1.00 11.78 190 CYS A CA 1
ATOM 1410 C C . CYS A 1 193 ? -1.645 4.903 4.635 1.00 11.68 190 CYS A C 1
ATOM 1411 O O . CYS A 1 193 ? -1.562 4.494 5.787 1.00 13.17 190 CYS A O 1
ATOM 1414 N N . PRO A 1 194 ? -2.582 4.496 3.762 1.00 13.49 191 PRO A N 1
ATOM 1415 C CA . PRO A 1 194 ? -3.518 3.444 4.137 1.00 12.69 191 PRO A CA 1
ATOM 1416 C C . PRO A 1 194 ? -2.818 2.152 4.555 1.00 13.20 191 PRO A C 1
ATOM 1417 O O . PRO A 1 194 ? -1.777 1.770 3.992 1.00 12.27 191 PRO A O 1
ATOM 1421 N N . ALA A 1 195 ? -3.338 1.534 5.603 1.00 14.32 192 ALA A N 1
ATOM 1422 C CA . ALA A 1 195 ? -2.814 0.277 6.088 1.00 13.16 192 ALA A CA 1
ATOM 1423 C C . ALA A 1 195 ? -2.699 -0.762 4.971 1.00 11.64 192 ALA A C 1
ATOM 1424 O O . ALA A 1 195 ? -1.722 -1.525 4.964 1.00 12.61 192 ALA A O 1
ATOM 1426 N N . GLU A 1 196 ? -3.634 -0.796 4.048 1.00 13.09 193 GLU A N 1
ATOM 1427 C CA . GLU A 1 196 ? -3.607 -1.827 3.004 1.00 13.08 193 GLU A CA 1
ATOM 1428 C C . GLU A 1 196 ? -2.443 -1.634 2.027 1.00 11.52 193 GLU A C 1
ATOM 1429 O O . GLU A 1 196 ? -1.959 -2.599 1.392 1.00 13.66 193 GLU A O 1
ATOM 1435 N N . ILE A 1 197 ? -1.996 -0.389 1.872 1.00 10.80 194 ILE A N 1
ATOM 1436 C CA . ILE A 1 197 ? -0.831 -0.097 1.029 1.00 11.46 194 ILE A CA 1
ATOM 1437 C C . ILE A 1 197 ? 0.457 -0.517 1.744 1.00 10.76 194 ILE A C 1
ATOM 1438 O O . ILE A 1 197 ? 1.302 -1.232 1.177 1.00 11.18 194 ILE A O 1
ATOM 1443 N N . VAL A 1 198 ? 0.617 -0.151 3.013 1.00 11.58 195 VAL A N 1
ATOM 1444 C CA . VAL A 1 198 ? 1.756 -0.573 3.816 1.00 12.54 195 VAL A CA 1
ATOM 1445 C C . VAL A 1 198 ? 1.814 -2.092 3.992 1.00 10.71 195 VAL A C 1
ATOM 1446 O O . VAL A 1 198 ? 2.913 -2.664 4.008 1.00 11.83 195 VAL A O 1
ATOM 1450 N N . ALA A 1 199 ? 0.670 -2.769 3.971 1.00 10.95 196 ALA A N 1
ATOM 1451 C CA . ALA A 1 199 ? 0.674 -4.207 4.075 1.00 11.57 196 ALA A CA 1
ATOM 1452 C C . ALA A 1 199 ? 1.346 -4.853 2.882 1.00 12.49 196 ALA A C 1
ATOM 1453 O O . ALA A 1 199 ? 1.812 -5.979 3.002 1.00 13.58 196 ALA A O 1
ATOM 1455 N N . ARG A 1 200 ? 1.430 -4.154 1.753 1.00 11.32 197 ARG A N 1
ATOM 1456 C CA . ARG A 1 200 ? 2.040 -4.697 0.556 1.00 11.96 197 ARG A CA 1
ATOM 1457 C C . ARG A 1 200 ? 3.478 -4.258 0.378 1.00 12.87 197 ARG A C 1
ATOM 1458 O O . ARG A 1 200 ? 4.310 -5.082 0.029 1.00 14.38 197 ARG A O 1
ATOM 1466 N N . SER A 1 201 ? 3.804 -2.989 0.609 1.00 10.50 198 SER A N 1
ATOM 1467 C CA . SER A 1 201 ? 5.187 -2.527 0.466 1.00 10.66 198 SER A CA 1
ATOM 1468 C C . SER A 1 201 ? 6.033 -2.860 1.686 1.00 11.50 198 SER A C 1
ATOM 1469 O O . SER A 1 201 ? 7.253 -2.962 1.571 1.00 12.06 198 SER A O 1
ATOM 1472 N N . GLY A 1 202 ? 5.403 -2.915 2.854 1.00 10.72 199 GLY A N 1
ATOM 1473 C CA . GLY A 1 202 ? 6.085 -3.055 4.126 1.00 12.77 199 GLY A CA 1
ATOM 1474 C C . GLY A 1 202 ? 6.654 -1.781 4.717 1.00 12.60 199 GLY A C 1
ATOM 1475 O O . GLY A 1 202 ? 7.169 -1.830 5.826 1.00 14.78 199 GLY A O 1
ATOM 1476 N N . CYS A 1 203 ? 6.603 -0.657 4.014 1.00 11.62 200 CYS A N 1
ATOM 1477 C CA . CYS A 1 203 ? 7.371 0.541 4.362 1.00 11.80 200 CYS A CA 1
ATOM 1478 C C . CYS A 1 203 ? 6.498 1.673 4.846 1.00 12.76 200 CYS A C 1
ATOM 1479 O O . CYS A 1 203 ? 5.584 2.078 4.143 1.00 12.09 200 CYS A O 1
ATOM 1482 N N . LYS A 1 204 ? 6.661 2.060 6.099 1.00 12.49 201 LYS A N 1
ATOM 1483 C CA . LYS A 1 204 ? 5.886 3.139 6.697 1.00 12.74 201 LYS A CA 1
ATOM 1484 C C . LYS A 1 204 ? 6.860 4.210 7.185 1.00 11.98 201 LYS A C 1
ATOM 1485 O O . LYS A 1 204 ? 7.777 3.906 7.929 1.00 13.27 201 LYS A O 1
ATOM 1491 N N . ARG A 1 205 ? 6.614 5.468 6.843 1.00 11.69 202 ARG A N 1
ATOM 1492 C CA . ARG A 1 205 ? 7.453 6.553 7.325 1.00 12.43 202 ARG A CA 1
ATOM 1493 C C . ARG A 1 205 ? 7.250 6.807 8.812 1.00 12.93 202 ARG A C 1
ATOM 1494 O O . ARG A 1 205 ? 6.159 6.755 9.345 1.00 13.42 202 ARG A O 1
ATOM 1502 N N . ASN A 1 206 ? 8.354 7.146 9.449 1.00 13.98 203 ASN A N 1
ATOM 1503 C CA . ASN A 1 206 ? 8.302 7.508 10.880 1.00 14.19 203 ASN A CA 1
ATOM 1504 C C . ASN A 1 206 ? 7.433 8.742 11.145 1.00 15.65 203 ASN A C 1
ATOM 1505 O O . ASN A 1 206 ? 6.794 8.836 12.198 1.00 18.56 203 ASN A O 1
ATOM 1510 N N . ASP A 1 207 ? 7.310 9.631 10.169 1.00 15.20 204 ASP A N 1
ATOM 1511 C CA . ASP A 1 207 ? 6.496 10.845 10.300 1.00 15.50 204 ASP A CA 1
ATOM 1512 C C . ASP A 1 207 ? 5.074 10.684 9.769 1.00 16.68 204 ASP A C 1
ATOM 1513 O O . ASP A 1 207 ? 4.346 11.682 9.702 1.00 17.02 204 ASP A O 1
ATOM 1518 N N . ASP A 1 208 ? 4.641 9.463 9.469 1.00 16.30 205 ASP A N 1
ATOM 1519 C CA . ASP A 1 208 ? 3.366 9.322 8.762 1.00 18.51 205 ASP A CA 1
ATOM 1520 C C . ASP A 1 208 ? 2.123 9.795 9.509 1.00 19.14 205 ASP A C 1
ATOM 1521 O O . ASP A 1 208 ? 1.139 10.213 8.868 1.00 19.10 205 ASP A O 1
ATOM 1526 N N . SER A 1 209 ? 2.137 9.783 10.840 1.00 20.69 206 SER A N 1
ATOM 1527 C CA . SER A 1 209 ? 0.973 10.281 11.610 1.00 22.38 206 SER A CA 1
ATOM 1528 C C . SER A 1 209 ? 0.729 11.777 11.461 1.00 20.79 206 SER A C 1
ATOM 1529 O O . SER A 1 209 ? -0.369 12.294 11.751 1.00 21.42 206 SER A O 1
ATOM 1532 N N . SER A 1 210 ? 1.727 12.485 10.955 1.00 17.19 207 SER A N 1
ATOM 1533 C CA . SER A 1 210 ? 1.648 13.915 10.722 1.00 19.13 207 SER A CA 1
ATOM 1534 C C . SER A 1 210 ? 0.759 14.290 9.554 1.00 16.61 207 SER A C 1
ATOM 1535 O O . SER A 1 210 ? 0.542 15.459 9.276 1.00 17.18 207 SER A O 1
ATOM 1538 N N . PHE A 1 211 ? 0.313 13.293 8.792 1.00 14.58 208 PHE A N 1
ATOM 1539 C CA . PHE A 1 211 ? -0.447 13.561 7.599 1.00 14.70 208 PHE A CA 1
ATOM 1540 C C . PHE A 1 211 ? -1.899 13.079 7.783 1.00 13.96 208 PHE A C 1
ATOM 1541 O O . PHE A 1 211 ? -2.182 12.192 8.594 1.00 15.11 208 PHE A O 1
ATOM 1549 N N . PRO A 1 212 ? -2.831 13.699 7.058 1.00 12.82 209 PRO A N 1
ATOM 1550 C CA . PRO A 1 212 ? -4.259 13.381 7.225 1.00 13.31 209 PRO A CA 1
ATOM 1551 C C . PRO A 1 212 ? -4.592 11.914 7.085 1.00 14.27 209 PRO A C 1
ATOM 1552 O O . PRO A 1 212 ? -4.098 11.250 6.179 1.00 13.12 209 PRO A O 1
ATOM 1556 N N . VAL A 1 213 ? -5.501 11.450 7.940 1.00 14.56 210 VAL A N 1
ATOM 1557 C CA . VAL A 1 213 ? -6.092 10.145 7.817 1.00 16.12 210 VAL A CA 1
ATOM 1558 C C . VAL A 1 213 ? -7.013 10.134 6.623 1.00 16.25 210 VAL A C 1
ATOM 1559 O O . VAL A 1 213 ? -7.871 10.999 6.468 1.00 15.70 210 VAL A O 1
ATOM 1563 N N . PHE A 1 214 ? -6.842 9.126 5.771 1.00 15.00 211 PHE A N 1
ATOM 1564 C CA . PHE A 1 214 ? -7.586 9.045 4.539 1.00 15.42 211 P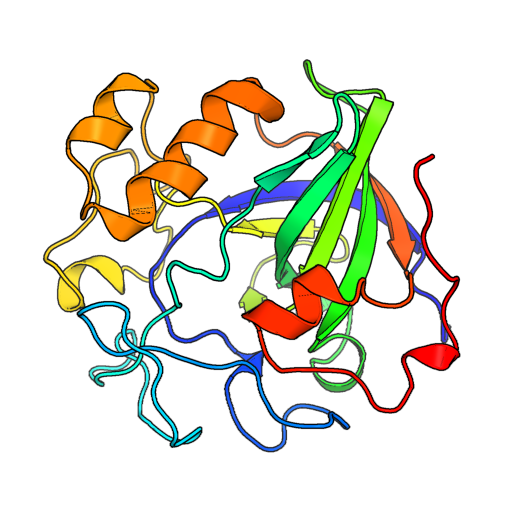HE A CA 1
ATOM 1565 C C . PHE A 1 214 ? -8.842 8.160 4.656 1.00 15.85 211 PHE A C 1
ATOM 1566 O O . PHE A 1 214 ? -8.746 6.979 5.026 1.00 19.13 211 PHE A O 1
ATOM 1574 N N . THR A 1 215 ? -9.976 8.707 4.274 1.00 17.05 212 THR A N 1
ATOM 1575 C CA . THR A 1 215 ? -11.209 7.931 4.134 1.00 18.16 212 THR A CA 1
ATOM 1576 C C . THR A 1 215 ? -11.841 8.199 2.761 1.00 20.11 212 THR A C 1
ATOM 1577 O O . THR A 1 215 ? -11.465 9.134 2.050 1.00 19.29 212 THR A O 1
ATOM 1581 N N . PRO A 1 216 ? -12.824 7.371 2.348 1.00 21.27 213 PRO A N 1
ATOM 1582 C CA . PRO A 1 216 ? -13.336 7.546 1.003 1.00 21.74 213 PRO A CA 1
ATOM 1583 C C . PRO A 1 216 ? -13.909 8.940 0.744 1.00 25.11 213 PRO A C 1
ATOM 1584 O O . PRO A 1 216 ? -14.762 9.398 1.504 1.00 28.09 213 PRO A O 1
ATOM 1588 N N . SER A 1 217 ? -13.489 9.589 -0.334 1.00 24.55 214 SER A N 1
ATOM 1589 C CA . SER A 1 217 ? -13.788 11.011 -0.571 1.00 28.71 214 SER A CA 1
ATOM 1590 C C . SER A 1 217 ? -15.075 11.246 -1.369 1.00 35.42 214 SER A C 1
ATOM 1591 O O . SER A 1 217 ? -15.682 10.306 -1.881 1.00 38.61 214 SER A O 1
#

InterPro domains:
  IPR000254 Cellulose-binding domain [PF00734] (267-295)
  IPR000254 Cellulose-binding domain [PS00562] (271-298)
  IPR000254 Cellulose-binding domain [PS51164] (263-299)
  IPR000254 Cellulose-binding domain [SM00236] (266-299)
  IPR000334 Glycoside hydrolase, family 45 [PF02015] (25-222)
  IPR000334 Glycoside hydrolase, family 45 [PS01140] (28-39)
  IPR035971 Cellulose-binding domain superfamily [SSF57180] (266-299)
  IPR036908 RlpA-like domain superfamily [G3DSA:2.40.40.10] (22-234)
  IPR036908 RlpA-like domain superfamily [SSF50685] (24-231)
  IPR052288 Glycosyl Hydrolase 45 Enzymes [PTHR39730] (11-277)